Protein AF-A0A5C7XPI2-F1 (afdb_monomer)

Radius of gyration: 24.26 Å; Cα contacts (8 Å, |Δi|>4): 397; chains: 1; bounding box: 40×40×81 Å

Structure (mmCIF, N/CA/C/O backbone):
data_AF-A0A5C7XPI2-F1
#
_entry.id   AF-A0A5C7XPI2-F1
#
loop_
_atom_site.group_PDB
_atom_site.id
_atom_site.type_symbol
_atom_site.label_atom_id
_atom_site.label_alt_id
_atom_site.label_comp_id
_atom_site.label_asym_id
_atom_site.label_entity_id
_atom_site.label_seq_id
_atom_site.pdbx_PDB_ins_code
_atom_site.Cartn_x
_atom_site.Cartn_y
_atom_site.Cartn_z
_atom_site.occupancy
_atom_site.B_iso_or_equiv
_atom_site.auth_seq_id
_atom_site.auth_comp_id
_atom_site.auth_asym_id
_atom_site.auth_atom_id
_atom_site.pdbx_PDB_model_num
ATOM 1 N N . MET A 1 1 ? -12.401 18.380 35.179 1.00 45.22 1 MET A N 1
ATOM 2 C CA . MET A 1 1 ? -11.496 17.221 34.982 1.00 45.22 1 MET A CA 1
ATOM 3 C C . MET A 1 1 ? -10.184 17.276 35.798 1.00 45.22 1 MET A C 1
ATOM 5 O O . MET A 1 1 ? -9.287 16.499 35.516 1.00 45.22 1 MET A O 1
ATOM 9 N N . LYS A 1 2 ? -10.046 18.147 36.821 1.00 45.03 2 LYS A N 1
ATOM 10 C CA . LYS A 1 2 ? -8.833 18.238 37.674 1.00 45.03 2 LYS A CA 1
ATOM 11 C C . LYS A 1 2 ? -8.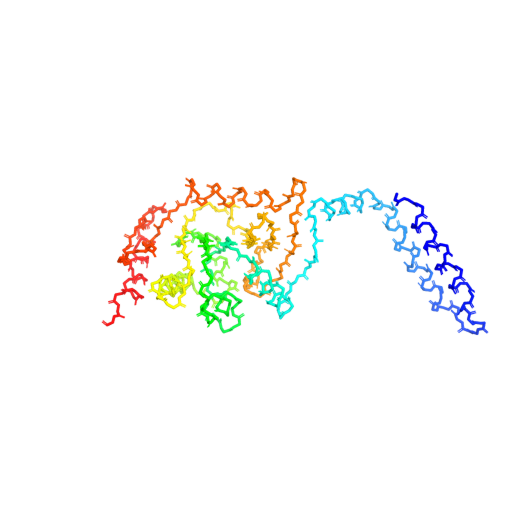986 17.633 39.082 1.00 45.03 2 LYS A C 1
ATOM 13 O O . LYS A 1 2 ? -7.983 17.304 39.690 1.00 45.03 2 LYS A O 1
ATOM 18 N N . ALA A 1 3 ? -10.210 17.443 39.583 1.00 43.22 3 ALA A N 1
ATOM 19 C CA . ALA A 1 3 ? -10.444 16.975 40.957 1.00 43.22 3 ALA A CA 1
ATOM 20 C C . ALA A 1 3 ? -10.227 15.460 41.152 1.00 43.22 3 ALA A C 1
ATOM 22 O O . ALA A 1 3 ? -9.741 15.029 42.191 1.00 43.22 3 ALA A O 1
ATOM 23 N N . TRP A 1 4 ? -10.534 14.651 40.134 1.00 41.31 4 TRP A N 1
ATOM 24 C CA . TRP A 1 4 ? -10.449 13.189 40.226 1.00 41.31 4 TRP A CA 1
ATOM 25 C C . TRP A 1 4 ? -9.009 12.665 40.245 1.00 41.31 4 TRP A C 1
ATOM 27 O O . TRP A 1 4 ? -8.733 11.671 40.905 1.00 41.31 4 TRP A O 1
ATOM 37 N N . LEU A 1 5 ? -8.077 13.360 39.581 1.00 44.53 5 LEU A N 1
ATOM 38 C CA . LEU A 1 5 ? -6.663 12.977 39.559 1.00 44.53 5 LEU A CA 1
ATOM 39 C C . LEU A 1 5 ? -6.008 13.175 40.935 1.00 44.53 5 LEU A C 1
ATOM 41 O O . LEU A 1 5 ? -5.259 12.320 41.393 1.00 44.53 5 LEU A O 1
ATOM 45 N N . SER A 1 6 ? -6.350 14.267 41.624 1.00 54.91 6 SER A N 1
ATOM 46 C CA . SER A 1 6 ? -5.880 14.555 42.982 1.00 54.91 6 SER A CA 1
ATOM 47 C C . SER A 1 6 ? -6.390 13.522 43.990 1.00 54.91 6 SER A C 1
ATOM 49 O O . SER A 1 6 ? -5.637 13.083 44.855 1.00 54.91 6 SER A O 1
ATOM 51 N N . ALA A 1 7 ? -7.650 13.097 43.846 1.00 51.91 7 ALA A N 1
ATOM 52 C CA . ALA A 1 7 ? -8.248 12.065 44.689 1.00 51.91 7 ALA A CA 1
ATOM 53 C C . ALA A 1 7 ? -7.589 10.692 44.470 1.00 51.91 7 ALA A C 1
ATOM 55 O O . ALA A 1 7 ? -7.270 10.006 45.435 1.00 51.91 7 ALA A O 1
ATOM 56 N N . LEU A 1 8 ? -7.307 10.324 43.216 1.00 58.28 8 LEU A N 1
ATOM 57 C CA . LEU A 1 8 ? -6.617 9.075 42.875 1.00 58.28 8 LEU A CA 1
ATOM 58 C C . LEU A 1 8 ? -5.188 9.030 43.432 1.00 58.28 8 LEU A C 1
ATOM 60 O O . LEU A 1 8 ? -4.789 8.015 43.997 1.00 58.28 8 LEU A O 1
ATOM 64 N N . ILE A 1 9 ? -4.445 10.138 43.335 1.00 63.75 9 ILE A N 1
ATOM 65 C CA . ILE A 1 9 ? -3.094 10.263 43.905 1.00 63.75 9 ILE A CA 1
ATOM 66 C C . ILE A 1 9 ? -3.138 10.184 45.439 1.00 63.75 9 ILE A C 1
ATOM 68 O O . ILE A 1 9 ? -2.292 9.524 46.035 1.00 63.75 9 ILE A O 1
ATOM 72 N N . GLY A 1 10 ? -4.141 10.796 46.078 1.00 59.75 10 GLY A N 1
ATOM 73 C CA . GLY A 1 10 ? -4.331 10.718 47.529 1.00 59.75 10 GLY A CA 1
ATOM 74 C C . GLY A 1 10 ? -4.648 9.301 48.021 1.00 59.75 10 GLY A C 1
ATOM 75 O O . GLY A 1 10 ? -4.052 8.841 48.993 1.00 59.75 10 GLY A O 1
ATOM 76 N N . ILE A 1 11 ? -5.528 8.582 47.318 1.00 62.22 11 ILE A N 1
ATOM 77 C CA . ILE A 1 11 ? -5.902 7.197 47.648 1.00 62.22 11 ILE A CA 1
ATOM 78 C C . ILE A 1 11 ? -4.710 6.251 47.448 1.00 62.22 11 ILE A C 1
ATOM 80 O O . ILE A 1 11 ? -4.428 5.434 48.322 1.00 62.22 11 ILE A O 1
ATOM 84 N N . LEU A 1 12 ? -3.965 6.397 46.346 1.00 55.69 12 LEU A N 1
ATOM 85 C CA . LEU A 1 12 ? -2.744 5.622 46.091 1.00 55.69 12 LEU A CA 1
ATOM 86 C C . LEU A 1 12 ? -1.653 5.911 47.127 1.00 55.69 12 LEU A C 1
ATOM 88 O O . LEU A 1 12 ? -1.037 4.977 47.631 1.00 55.69 12 LEU A O 1
ATOM 92 N N . GLY A 1 13 ? -1.444 7.180 47.490 1.00 64.31 13 GLY A N 1
ATOM 93 C CA . GLY A 1 13 ? -0.475 7.564 48.519 1.00 64.31 13 GLY A CA 1
ATOM 94 C C . GLY A 1 13 ? -0.816 6.985 49.893 1.00 64.31 13 GLY A C 1
ATOM 95 O O . GLY A 1 13 ? 0.063 6.475 50.583 1.00 64.31 13 GLY A O 1
ATOM 96 N N . SER A 1 14 ? -2.099 6.993 50.262 1.00 60.00 14 SER A N 1
ATOM 97 C CA . SER A 1 14 ? -2.574 6.419 51.525 1.00 60.00 14 SER A CA 1
ATOM 98 C C . SER A 1 14 ? -2.495 4.888 51.542 1.00 60.00 14 SER A C 1
ATOM 100 O O . SER A 1 14 ? -2.089 4.310 52.550 1.00 60.00 14 SER A O 1
ATOM 102 N N . TRP A 1 15 ? -2.808 4.225 50.425 1.00 61.72 15 TRP A N 1
ATOM 103 C CA . TRP A 1 15 ? -2.695 2.770 50.301 1.00 61.72 15 TRP A CA 1
ATOM 104 C C . TRP A 1 15 ? -1.237 2.299 50.395 1.00 61.72 15 TRP A C 1
ATOM 106 O O . TRP A 1 15 ? -0.940 1.377 51.153 1.00 61.72 15 TRP A O 1
ATOM 116 N N . VAL A 1 16 ? -0.318 2.990 49.708 1.00 57.88 16 VAL A N 1
ATOM 117 C CA . VAL A 1 16 ? 1.128 2.727 49.784 1.00 57.88 16 VAL A CA 1
ATOM 118 C C . VAL A 1 16 ? 1.648 2.949 51.203 1.00 57.88 16 VAL A C 1
ATOM 120 O O . VAL A 1 16 ? 2.367 2.098 51.714 1.00 57.88 16 VAL A O 1
ATOM 123 N N . ALA A 1 17 ? 1.249 4.033 51.876 1.00 64.50 17 ALA A N 1
ATOM 124 C CA . ALA A 1 17 ? 1.679 4.310 53.247 1.00 64.50 17 ALA A CA 1
ATOM 125 C C . ALA A 1 17 ? 1.248 3.219 54.247 1.00 64.50 17 ALA A C 1
ATOM 127 O O . ALA A 1 17 ? 1.996 2.910 55.169 1.00 64.50 17 ALA A O 1
ATOM 128 N N . ASN A 1 18 ? 0.080 2.600 54.037 1.00 58.03 18 ASN A N 1
ATOM 1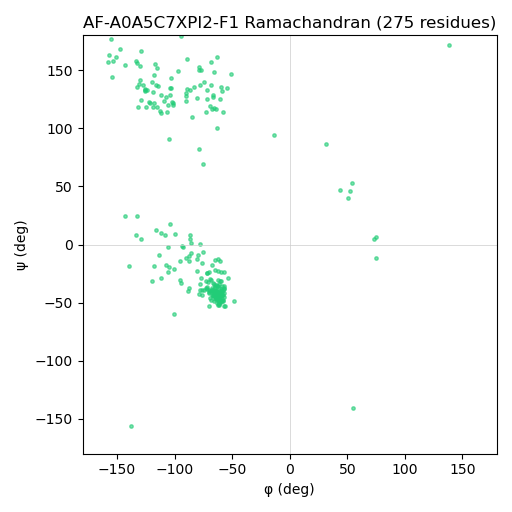29 C CA . ASN A 1 18 ? -0.461 1.560 54.918 1.00 58.03 18 ASN A CA 1
ATOM 130 C C . ASN A 1 18 ? 0.035 0.135 54.617 1.00 58.03 18 ASN A C 1
ATOM 132 O O . ASN A 1 18 ? -0.301 -0.777 55.367 1.00 58.03 18 ASN A O 1
ATOM 136 N N . HIS A 1 19 ? 0.772 -0.090 53.526 1.00 57.06 19 HIS A N 1
ATOM 137 C CA . HIS A 1 19 ? 1.228 -1.428 53.110 1.00 57.06 19 HIS A CA 1
ATOM 138 C C . HIS A 1 19 ? 2.755 -1.588 53.132 1.00 57.06 19 HIS A C 1
ATOM 140 O O . HIS A 1 19 ? 3.264 -2.572 52.603 1.00 57.06 19 HIS A O 1
ATOM 146 N N . ILE A 1 20 ? 3.499 -0.659 53.745 1.00 53.38 20 ILE A N 1
ATOM 147 C CA . ILE A 1 20 ? 4.950 -0.803 53.937 1.00 53.38 20 ILE A CA 1
ATOM 148 C C . ILE A 1 20 ? 5.198 -1.613 55.222 1.00 53.38 20 ILE A C 1
ATOM 150 O O . ILE A 1 20 ? 4.966 -1.090 56.314 1.00 53.38 20 ILE A O 1
ATOM 154 N N . PRO A 1 21 ? 5.679 -2.869 55.139 1.00 45.81 21 PRO A N 1
ATOM 155 C CA . PRO A 1 21 ? 6.069 -3.636 56.313 1.00 45.81 21 PRO A CA 1
ATOM 156 C C . PRO A 1 21 ? 7.399 -3.098 56.845 1.00 45.81 21 PRO A C 1
ATOM 158 O O . PRO A 1 21 ? 8.321 -2.803 56.084 1.00 45.81 21 PRO A O 1
ATOM 161 N N . THR A 1 22 ? 7.527 -3.012 58.163 1.00 60.19 22 THR A N 1
ATOM 162 C CA . THR A 1 22 ? 8.778 -2.669 58.841 1.00 60.19 22 THR A CA 1
ATOM 163 C C . THR A 1 22 ? 9.709 -3.885 58.895 1.00 60.19 22 THR A C 1
ATOM 165 O O . THR A 1 22 ? 9.729 -4.558 59.915 1.00 60.19 22 THR A O 1
ATOM 168 N N . PHE A 1 23 ? 10.463 -4.188 57.830 1.00 41.53 23 PHE A N 1
ATOM 169 C CA . PHE A 1 23 ? 11.672 -5.036 57.885 1.00 41.53 23 PHE A CA 1
ATOM 170 C C . PHE A 1 23 ? 12.650 -4.719 56.731 1.00 41.53 23 PHE A C 1
ATOM 172 O O . PHE A 1 23 ? 12.223 -4.400 55.632 1.00 41.53 23 PHE A O 1
ATOM 179 N N . ASP A 1 24 ? 13.949 -4.799 57.039 1.00 57.53 24 ASP A N 1
ATOM 180 C CA . ASP A 1 24 ? 15.191 -4.455 56.310 1.00 57.53 24 ASP A CA 1
ATOM 181 C C . ASP A 1 24 ? 15.126 -4.172 54.782 1.00 57.53 24 ASP A C 1
ATOM 183 O O . ASP A 1 24 ? 15.208 -5.054 53.926 1.00 57.53 24 ASP A O 1
ATOM 187 N N . THR A 1 25 ? 14.992 -2.887 54.437 1.00 51.44 25 THR A N 1
ATOM 188 C CA . THR A 1 25 ? 14.603 -2.379 53.105 1.00 51.44 25 THR A CA 1
ATOM 189 C C . THR A 1 25 ? 15.476 -1.227 52.576 1.00 51.44 25 THR A C 1
ATOM 191 O O . THR A 1 25 ? 15.137 -0.604 51.565 1.00 51.44 25 THR A O 1
ATOM 194 N N . SER A 1 26 ? 16.582 -0.882 53.245 1.00 61.88 26 SER A N 1
ATOM 195 C CA . SER A 1 26 ? 17.202 0.449 53.104 1.00 61.88 26 SER A CA 1
ATOM 196 C C . SER A 1 26 ? 17.721 0.759 51.692 1.00 61.88 26 SER A C 1
ATOM 198 O O . SER A 1 26 ? 17.381 1.805 51.149 1.00 61.88 26 SER A O 1
ATOM 200 N N . LEU A 1 27 ? 18.459 -0.152 51.045 1.00 63.19 27 LEU A N 1
ATOM 201 C CA . LEU A 1 27 ? 19.107 0.133 49.756 1.00 63.19 27 LEU A CA 1
ATOM 202 C C . LEU A 1 27 ? 18.144 0.068 48.558 1.00 63.19 27 LEU A C 1
ATOM 204 O O . LEU A 1 27 ? 18.180 0.935 47.686 1.00 63.19 27 LEU A O 1
ATOM 208 N N . ARG A 1 28 ? 17.255 -0.939 48.507 1.00 60.66 28 ARG A N 1
ATOM 209 C CA . ARG A 1 28 ? 16.255 -1.068 47.427 1.00 60.66 28 ARG A CA 1
ATOM 210 C C . ARG A 1 28 ? 15.233 0.064 47.467 1.00 60.66 28 ARG A C 1
ATOM 212 O O . ARG A 1 28 ? 14.889 0.585 46.409 1.00 60.66 28 ARG A O 1
ATOM 219 N N . ASN A 1 29 ? 14.803 0.486 48.658 1.00 66.75 29 ASN A N 1
ATOM 220 C CA . ASN A 1 29 ? 13.886 1.615 48.787 1.00 66.75 29 ASN A CA 1
ATOM 221 C C . ASN A 1 29 ? 14.585 2.943 48.489 1.00 66.75 29 ASN A C 1
ATOM 223 O O . ASN A 1 29 ? 13.988 3.773 47.811 1.00 66.75 29 ASN A O 1
ATOM 227 N N . LEU A 1 30 ? 15.851 3.132 48.890 1.00 74.31 30 LEU A N 1
ATOM 228 C CA . LEU A 1 30 ? 16.625 4.308 48.471 1.00 74.31 30 LEU A CA 1
ATOM 229 C C . LEU A 1 30 ? 16.786 4.374 46.949 1.00 74.31 30 LEU A C 1
ATOM 231 O O . LEU A 1 30 ? 16.625 5.445 46.371 1.00 74.31 30 LEU A O 1
ATOM 235 N N . LEU A 1 31 ? 17.062 3.243 46.293 1.00 74.44 31 LEU A N 1
ATOM 236 C CA . LEU A 1 31 ? 17.180 3.172 44.835 1.00 74.44 31 LEU A CA 1
ATOM 237 C C . LEU A 1 31 ? 15.847 3.460 44.141 1.00 74.44 31 LEU A C 1
ATOM 239 O O . LEU A 1 31 ? 15.820 4.238 43.194 1.00 74.44 31 LEU A O 1
ATOM 243 N N . LEU A 1 32 ? 14.737 2.893 44.620 1.00 79.81 32 LEU A N 1
ATOM 244 C CA . LEU A 1 32 ? 13.401 3.184 44.092 1.00 79.81 32 LEU A CA 1
ATOM 245 C C . LEU A 1 32 ? 13.036 4.656 44.276 1.00 79.81 32 LEU A C 1
ATOM 247 O O . LEU A 1 32 ? 12.610 5.295 43.318 1.00 79.81 32 LEU A O 1
ATOM 251 N N . VAL A 1 33 ? 13.255 5.223 45.463 1.00 81.75 33 VAL A N 1
ATOM 252 C CA . VAL A 1 33 ? 13.013 6.647 45.728 1.00 81.75 33 VAL A CA 1
ATOM 253 C C . VAL A 1 33 ? 13.903 7.514 44.839 1.00 81.75 33 VAL A C 1
ATOM 255 O O . VAL A 1 33 ? 13.401 8.459 44.234 1.00 81.75 33 VAL A O 1
ATOM 258 N N . GLY A 1 34 ? 15.183 7.167 44.685 1.00 77.50 34 GLY A N 1
ATOM 259 C CA . GLY A 1 34 ? 16.143 7.860 43.823 1.00 77.50 34 GLY A CA 1
ATOM 260 C C . GLY A 1 34 ? 15.766 7.815 42.341 1.00 77.50 34 GLY A C 1
ATOM 261 O O . GLY A 1 34 ? 15.759 8.843 41.672 1.00 77.50 34 GLY A O 1
ATOM 262 N N . ILE A 1 35 ? 15.370 6.649 41.827 1.00 84.69 35 ILE A N 1
ATOM 263 C CA . ILE A 1 35 ? 14.896 6.490 40.445 1.00 84.69 35 ILE A CA 1
ATOM 264 C C . ILE A 1 35 ? 13.608 7.289 40.239 1.00 84.69 35 ILE A C 1
ATOM 266 O O . ILE A 1 35 ? 13.483 8.022 39.261 1.00 84.69 35 ILE A O 1
ATOM 270 N N . THR A 1 36 ? 12.663 7.198 41.175 1.00 82.38 36 THR A N 1
ATOM 271 C CA . THR A 1 36 ? 11.374 7.892 41.069 1.00 82.38 36 THR A CA 1
ATOM 272 C C . THR A 1 36 ? 11.563 9.409 41.116 1.00 82.38 36 THR A C 1
ATOM 274 O O . THR A 1 36 ? 10.979 10.121 40.303 1.00 82.38 36 THR A O 1
ATOM 277 N N . THR A 1 37 ? 12.427 9.915 42.003 1.00 82.69 37 THR A N 1
ATOM 278 C CA . THR A 1 37 ? 12.772 11.347 42.069 1.00 82.69 37 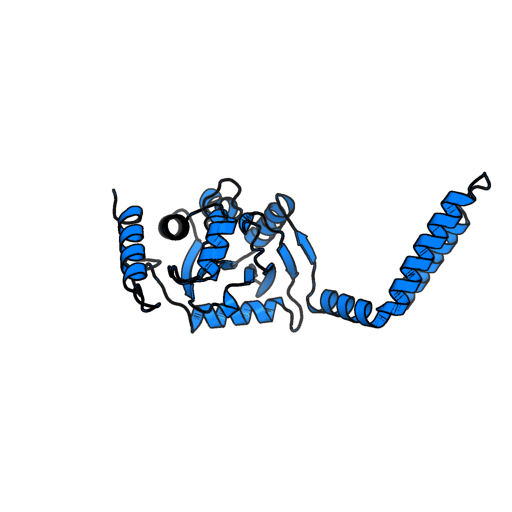THR A CA 1
ATOM 279 C C . THR A 1 37 ? 13.550 11.810 40.844 1.00 82.69 37 THR A C 1
ATOM 281 O O . THR A 1 37 ? 13.248 12.884 40.334 1.00 82.69 37 THR A O 1
ATOM 284 N N . ALA A 1 38 ? 14.474 11.009 40.306 1.00 79.94 38 ALA A N 1
ATOM 285 C CA . ALA A 1 38 ? 15.182 11.329 39.066 1.00 79.94 38 ALA A CA 1
ATOM 286 C C . ALA A 1 38 ? 14.230 11.397 37.861 1.00 79.94 38 ALA A C 1
ATOM 288 O O . ALA A 1 38 ? 14.297 12.346 37.081 1.00 79.94 38 ALA A O 1
ATOM 289 N N . ILE A 1 39 ? 13.299 10.443 37.736 1.00 82.06 39 ILE A N 1
ATOM 290 C CA . ILE A 1 39 ? 12.258 10.447 36.696 1.00 82.06 39 ILE A CA 1
ATOM 291 C C . ILE A 1 39 ? 11.346 11.666 36.859 1.00 82.06 39 ILE A C 1
ATOM 293 O O . ILE A 1 39 ? 11.050 12.343 35.876 1.00 82.06 39 ILE A O 1
ATOM 297 N N . LEU A 1 40 ? 10.928 11.985 38.088 1.00 82.31 40 LEU A N 1
ATOM 298 C CA . LEU A 1 40 ? 10.073 13.137 38.365 1.00 82.31 40 LEU A CA 1
ATOM 299 C C . LEU A 1 40 ? 10.795 14.461 38.068 1.00 82.31 40 LEU A C 1
ATOM 301 O O . LEU A 1 40 ? 10.220 15.342 37.435 1.00 82.31 40 LEU A O 1
ATOM 305 N N . ALA A 1 41 ? 12.066 14.588 38.455 1.00 80.56 41 ALA A N 1
ATOM 306 C CA . ALA A 1 41 ? 12.897 15.749 38.155 1.00 80.56 41 ALA A CA 1
ATOM 307 C C . ALA A 1 41 ? 13.106 15.906 36.643 1.00 80.56 41 ALA A C 1
ATOM 309 O O . ALA A 1 41 ? 12.908 16.995 36.110 1.00 80.56 41 ALA A O 1
ATOM 310 N N . LEU A 1 42 ? 13.408 14.818 35.925 1.00 77.44 42 LEU A N 1
ATOM 311 C CA . LEU A 1 42 ? 13.474 14.802 34.460 1.00 77.44 42 LEU A CA 1
ATOM 312 C C . LEU A 1 42 ? 12.144 15.216 33.826 1.00 77.44 42 LEU A C 1
ATOM 314 O O . LEU A 1 42 ? 12.146 15.980 32.859 1.00 77.44 42 LEU A O 1
ATOM 318 N N . ALA A 1 43 ? 11.017 14.755 34.372 1.00 74.81 43 ALA A N 1
ATOM 319 C CA . ALA A 1 43 ? 9.690 15.113 33.895 1.00 74.81 43 ALA A CA 1
ATOM 320 C C . ALA A 1 43 ? 9.360 16.593 34.140 1.00 74.81 43 ALA A C 1
ATOM 322 O O . ALA A 1 43 ? 8.793 17.239 33.263 1.00 74.81 43 ALA A O 1
ATOM 323 N N . ILE A 1 44 ? 9.761 17.158 35.283 1.00 79.88 44 ILE A N 1
ATOM 324 C CA . ILE A 1 44 ? 9.595 18.584 35.601 1.00 79.88 44 ILE A CA 1
ATOM 325 C C . ILE A 1 44 ? 10.486 19.444 34.694 1.00 79.88 44 ILE A C 1
ATOM 327 O O . ILE A 1 44 ? 9.999 20.385 34.067 1.00 79.88 44 ILE A O 1
ATOM 331 N N . LEU A 1 45 ? 11.766 19.086 34.552 1.00 77.62 45 LEU A N 1
ATOM 332 C CA . LEU A 1 45 ? 12.720 19.783 33.680 1.00 77.62 45 LEU A CA 1
ATOM 333 C C . LEU A 1 45 ? 12.282 19.751 32.209 1.00 77.62 45 LEU A C 1
ATOM 335 O O . LEU A 1 45 ? 12.508 20.705 31.467 1.00 77.62 45 LEU A O 1
ATOM 339 N N . ASN A 1 46 ? 11.598 18.682 31.793 1.00 78.38 46 ASN A N 1
ATOM 340 C CA . ASN A 1 46 ? 11.060 18.526 30.443 1.00 78.38 46 ASN A CA 1
ATOM 341 C C . ASN A 1 46 ? 9.542 18.750 30.360 1.00 78.38 46 ASN A C 1
ATOM 343 O O . ASN A 1 46 ? 8.935 18.376 29.355 1.00 78.38 46 ASN A O 1
ATOM 347 N N . ALA A 1 47 ? 8.913 19.391 31.353 1.00 76.69 47 ALA A N 1
ATOM 348 C CA . ALA A 1 47 ? 7.453 19.475 31.452 1.00 76.69 47 ALA A CA 1
ATOM 349 C C . ALA A 1 47 ? 6.804 20.099 30.209 1.00 76.69 47 ALA A C 1
ATOM 351 O O . ALA A 1 47 ? 5.767 19.629 29.751 1.00 76.69 47 ALA A O 1
ATOM 352 N N . ARG A 1 48 ? 7.445 21.108 29.601 1.00 71.88 48 ARG A N 1
ATOM 353 C CA . ARG A 1 48 ? 6.968 21.723 28.348 1.00 71.88 48 ARG A CA 1
ATOM 354 C C . ARG A 1 48 ? 6.995 20.748 27.169 1.00 71.88 48 ARG A C 1
ATOM 356 O O . ARG A 1 48 ? 6.051 20.718 26.385 1.00 71.88 48 ARG A O 1
ATOM 363 N N . ARG A 1 49 ? 8.046 19.928 27.056 1.00 65.94 49 ARG A N 1
ATOM 364 C CA . ARG A 1 49 ? 8.156 18.890 26.018 1.00 65.94 49 ARG A CA 1
ATOM 365 C C . ARG A 1 49 ? 7.148 17.777 26.264 1.00 65.94 49 ARG A C 1
ATOM 367 O O . ARG A 1 49 ? 6.436 17.408 25.344 1.00 65.94 49 ARG A O 1
ATOM 374 N N . LEU A 1 50 ? 7.026 17.298 27.501 1.00 70.31 50 LEU A N 1
ATOM 375 C CA . LEU A 1 50 ? 6.021 16.303 27.881 1.00 70.31 50 LEU A CA 1
ATOM 376 C C . LEU A 1 50 ? 4.598 16.803 27.638 1.00 70.31 50 LEU A C 1
ATOM 378 O O . LEU A 1 50 ? 3.775 16.054 27.131 1.00 70.31 50 LEU A O 1
ATOM 382 N N . GLN A 1 51 ? 4.313 18.074 27.920 1.00 71.94 51 GLN A N 1
ATOM 383 C CA . GLN A 1 51 ? 3.027 18.687 27.608 1.00 71.94 51 GLN A CA 1
ATOM 384 C C . GLN A 1 51 ? 2.791 18.766 26.097 1.00 71.94 51 GLN A C 1
ATOM 386 O O . GLN A 1 51 ? 1.675 18.511 25.655 1.00 71.94 51 GLN A O 1
ATOM 391 N N . ALA A 1 52 ? 3.812 19.091 25.301 1.00 65.44 52 ALA A N 1
ATOM 392 C CA . ALA A 1 52 ? 3.715 19.070 23.844 1.00 65.44 52 ALA A CA 1
ATOM 393 C C . ALA A 1 52 ? 3.470 17.648 23.314 1.00 65.44 52 ALA A C 1
ATOM 395 O O . ALA A 1 52 ? 2.559 17.460 22.518 1.00 65.44 52 ALA A O 1
ATOM 396 N N . TYR A 1 53 ? 4.192 16.642 23.813 1.00 62.00 53 TYR A N 1
ATOM 397 C CA . TYR A 1 53 ? 3.974 15.235 23.464 1.00 62.00 53 TYR A CA 1
ATOM 398 C C . TYR A 1 53 ? 2.597 14.732 23.899 1.00 62.00 53 TYR A C 1
ATOM 400 O O . TYR A 1 53 ? 1.927 14.060 23.125 1.00 62.00 53 TYR A O 1
ATOM 408 N N . ALA A 1 54 ? 2.137 15.087 25.099 1.00 67.56 54 ALA A N 1
ATOM 409 C CA . ALA A 1 54 ? 0.807 14.737 25.584 1.00 67.56 54 ALA A CA 1
ATOM 410 C C . ALA A 1 54 ? -0.289 15.421 24.758 1.00 67.56 54 ALA A C 1
ATOM 412 O O . ALA A 1 54 ? -1.284 14.785 24.422 1.00 67.56 54 ALA A O 1
ATOM 413 N N . ARG A 1 55 ? -0.088 16.690 24.373 1.00 64.31 55 ARG A N 1
ATOM 414 C CA . ARG A 1 55 ? -0.971 17.393 23.435 1.00 64.31 55 ARG A CA 1
ATOM 415 C C . ARG A 1 55 ? -0.979 16.711 22.080 1.00 64.31 55 ARG A C 1
ATOM 417 O O . ARG A 1 55 ? -2.054 16.489 21.549 1.00 64.31 55 ARG A O 1
ATOM 424 N N . LEU A 1 56 ? 0.181 16.331 21.554 1.00 63.12 56 LEU A N 1
ATOM 425 C CA . LEU A 1 56 ? 0.296 15.623 20.284 1.00 63.12 56 LEU A CA 1
ATOM 426 C C . LEU A 1 56 ? -0.407 14.264 20.359 1.00 63.12 56 LEU A C 1
ATOM 428 O O . LEU A 1 56 ? -1.169 13.930 19.466 1.00 63.12 56 LEU A O 1
ATOM 432 N N . TYR A 1 57 ? -0.268 13.541 21.469 1.00 64.94 57 TYR A N 1
ATOM 433 C CA . TYR A 1 57 ? -0.980 12.291 21.727 1.00 64.94 57 TYR A CA 1
ATOM 434 C C . TYR A 1 57 ? -2.501 12.480 21.806 1.00 64.94 57 TYR A C 1
ATOM 436 O O . TYR A 1 57 ? -3.247 11.687 21.233 1.00 64.94 57 TYR A O 1
ATOM 444 N N . SER A 1 58 ? -2.970 13.547 22.465 1.00 64.69 58 SER A N 1
ATOM 445 C CA . SER A 1 58 ? -4.401 13.852 22.577 1.00 64.69 58 SER A CA 1
ATOM 446 C C . SER A 1 58 ? -5.011 14.402 21.284 1.00 64.69 58 SER A C 1
ATOM 448 O O . SER A 1 58 ? -6.127 14.032 20.943 1.00 64.69 58 SER A O 1
ATOM 450 N N . VAL A 1 59 ? -4.284 15.255 20.554 1.00 64.31 59 VAL A N 1
ATOM 451 C 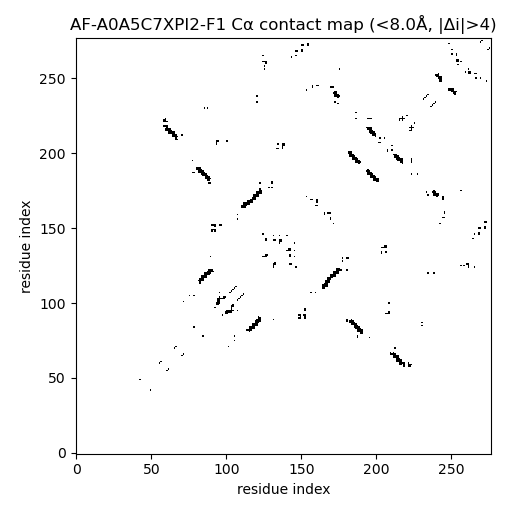CA . VAL A 1 59 ? -4.732 15.899 19.306 1.00 64.31 59 VAL A CA 1
ATOM 452 C C . VAL A 1 59 ? -4.676 14.906 18.152 1.00 64.31 59 VAL A C 1
ATOM 454 O O . VAL A 1 59 ? -5.631 14.782 17.395 1.00 64.31 59 VAL A O 1
ATOM 457 N N . ALA A 1 60 ? -3.597 14.127 18.057 1.00 60.84 60 ALA A N 1
ATOM 458 C CA . ALA A 1 60 ? -3.492 13.050 17.083 1.00 60.84 60 ALA A CA 1
ATOM 459 C C . ALA A 1 60 ? -4.277 11.797 17.500 1.00 60.84 60 ALA A C 1
ATOM 461 O O . ALA A 1 60 ? -4.230 10.822 16.766 1.00 60.84 60 ALA A O 1
ATOM 462 N N . ASN A 1 61 ? -4.970 11.793 18.651 1.00 70.81 61 ASN A N 1
ATOM 463 C CA . ASN A 1 61 ? -5.809 10.689 19.142 1.00 70.81 61 ASN A CA 1
ATOM 464 C C . ASN A 1 61 ? -5.141 9.308 18.968 1.00 70.81 61 ASN A C 1
ATOM 466 O O . ASN A 1 61 ? -5.741 8.361 18.445 1.00 70.81 61 ASN A O 1
ATOM 470 N N . LEU A 1 62 ? -3.866 9.218 19.369 1.00 75.19 62 LEU A N 1
ATOM 471 C CA . LEU A 1 62 ? -3.058 8.008 19.234 1.00 75.19 62 LEU A CA 1
ATOM 472 C C . LEU A 1 62 ? -3.621 6.915 20.150 1.00 75.19 62 LEU A C 1
ATOM 474 O O . LEU A 1 62 ? -3.793 7.111 21.349 1.00 75.19 62 LEU A O 1
ATOM 478 N N . ARG A 1 63 ? -3.901 5.741 19.584 1.00 75.31 63 ARG A N 1
ATOM 479 C CA . ARG A 1 63 ? -4.479 4.577 20.279 1.00 75.31 63 ARG A CA 1
ATOM 480 C C . ARG A 1 63 ? -3.478 3.460 20.542 1.00 75.31 63 ARG A C 1
ATOM 482 O O . ARG A 1 63 ? -3.833 2.463 21.158 1.00 75.31 63 ARG A O 1
ATOM 489 N N . GLY A 1 64 ? -2.239 3.618 20.089 1.00 79.00 64 GLY A N 1
ATOM 490 C CA . GLY A 1 64 ? -1.145 2.697 20.383 1.00 79.00 64 GLY A CA 1
ATOM 491 C C . GLY A 1 64 ? -0.258 2.410 19.180 1.00 79.00 64 GLY A C 1
ATOM 492 O O . GLY A 1 64 ? -0.559 2.801 18.050 1.00 79.00 64 GLY A O 1
ATOM 493 N N . LEU A 1 65 ? 0.842 1.714 19.455 1.00 84.19 65 LEU A N 1
ATOM 494 C CA . LEU A 1 65 ? 1.781 1.198 18.468 1.00 84.19 65 LEU A CA 1
ATOM 495 C C . LEU A 1 65 ? 1.577 -0.315 18.353 1.00 84.19 65 LEU A C 1
ATOM 497 O O . LEU A 1 65 ? 1.752 -1.034 19.334 1.00 84.19 65 LEU A O 1
ATOM 501 N N . TRP A 1 66 ? 1.226 -0.785 17.163 1.00 85.00 66 TRP A N 1
ATOM 502 C CA . TRP A 1 66 ? 0.795 -2.160 16.916 1.00 85.00 66 TRP A CA 1
ATOM 503 C C . TRP A 1 66 ? 1.749 -2.869 15.953 1.00 85.00 66 TRP A C 1
ATOM 505 O O . TRP A 1 66 ? 2.313 -2.240 15.055 1.00 85.00 66 TRP A O 1
ATOM 515 N N . ALA A 1 67 ? 1.954 -4.173 16.140 1.00 83.00 67 ALA A N 1
ATOM 516 C CA . ALA A 1 67 ? 2.819 -4.998 15.296 1.00 83.00 67 ALA A CA 1
ATOM 517 C C . ALA A 1 67 ? 2.384 -6.470 15.311 1.00 83.00 67 ALA A C 1
ATOM 519 O O . ALA A 1 67 ? 1.764 -6.915 16.278 1.00 83.00 67 ALA A O 1
ATOM 520 N N . GLY A 1 68 ? 2.762 -7.225 14.274 1.00 85.25 68 GLY A N 1
ATOM 521 C CA . GLY A 1 68 ? 2.522 -8.670 14.189 1.00 85.25 68 GLY A CA 1
ATOM 522 C C . GLY A 1 68 ? 1.047 -9.042 14.360 1.00 85.25 68 GLY A C 1
ATOM 523 O O . GLY A 1 68 ? 0.169 -8.315 13.904 1.00 85.25 68 GLY A O 1
ATOM 524 N N . MET A 1 69 ? 0.777 -10.136 15.077 1.00 87.19 69 MET A N 1
ATOM 525 C CA . MET A 1 69 ? -0.587 -10.658 15.268 1.00 87.19 69 MET A CA 1
ATOM 526 C C . MET A 1 69 ? -1.550 -9.634 15.883 1.00 87.19 69 MET A C 1
ATOM 528 O O . MET A 1 69 ? -2.689 -9.534 15.448 1.00 87.19 69 MET A O 1
ATOM 532 N N . ALA A 1 70 ? -1.087 -8.810 16.828 1.00 87.31 70 ALA A N 1
ATOM 533 C CA . ALA A 1 70 ? -1.933 -7.788 17.443 1.00 87.31 70 ALA A CA 1
ATOM 534 C C . ALA A 1 70 ? -2.366 -6.705 16.436 1.00 87.31 70 ALA A C 1
ATOM 536 O O . ALA A 1 70 ? -3.473 -6.176 16.526 1.00 87.31 70 ALA A O 1
ATOM 537 N N . LEU A 1 71 ? -1.499 -6.367 15.470 1.00 89.31 71 LEU A N 1
ATOM 538 C CA . LEU A 1 71 ? -1.859 -5.474 14.367 1.00 89.31 71 LEU A CA 1
ATOM 539 C C . LEU A 1 71 ? -2.848 -6.151 13.406 1.00 89.31 71 LEU A C 1
ATOM 541 O O . LEU A 1 71 ? -3.806 -5.508 12.982 1.00 89.31 71 LEU A O 1
ATOM 545 N N . ASP A 1 72 ? -2.637 -7.428 13.088 1.00 91.06 72 ASP A N 1
ATOM 546 C CA . ASP A 1 72 ? -3.525 -8.196 12.208 1.00 91.06 72 ASP A CA 1
ATOM 547 C C . ASP A 1 72 ? -4.942 -8.302 12.792 1.00 91.06 72 ASP A C 1
ATOM 549 O O . ASP A 1 72 ? -5.924 -8.066 12.087 1.00 91.06 72 ASP A O 1
ATOM 553 N N . GLU A 1 73 ? -5.063 -8.598 14.088 1.00 91.69 73 GLU A N 1
ATOM 554 C CA . GLU A 1 73 ? -6.345 -8.698 14.795 1.00 91.69 73 GLU A CA 1
ATOM 555 C C . GLU A 1 73 ? -7.107 -7.370 14.784 1.00 91.69 73 GLU A C 1
ATOM 557 O O . GLU A 1 73 ? -8.292 -7.324 14.436 1.00 91.69 73 GLU A O 1
ATOM 562 N N . ILE A 1 74 ? -6.428 -6.271 15.126 1.00 92.50 74 ILE A N 1
ATOM 563 C CA . ILE A 1 74 ? -7.084 -4.967 15.216 1.00 92.50 74 ILE A CA 1
ATOM 564 C C . ILE A 1 74 ? -7.445 -4.406 13.833 1.00 92.50 74 ILE A C 1
ATOM 566 O O . ILE A 1 74 ? -8.530 -3.842 13.676 1.00 92.50 74 ILE A O 1
ATOM 570 N N . LEU A 1 75 ? -6.599 -4.621 12.815 1.00 93.88 75 LEU A N 1
ATOM 571 C CA . LEU A 1 75 ? -6.924 -4.294 11.424 1.00 93.88 75 LEU A CA 1
ATOM 572 C C . LEU A 1 75 ? -8.087 -5.143 10.912 1.00 93.88 75 LEU A C 1
ATOM 574 O O . LEU A 1 75 ? -8.966 -4.606 10.248 1.00 93.88 75 LEU A O 1
ATOM 578 N N . SER A 1 76 ? -8.129 -6.439 11.238 1.00 94.50 76 SER A N 1
ATOM 579 C CA . SER A 1 76 ? -9.233 -7.329 10.861 1.00 94.50 76 SER A CA 1
ATOM 580 C C . SER A 1 76 ? -10.565 -6.862 11.436 1.00 94.50 76 SER A C 1
ATOM 582 O O . SER A 1 76 ? -11.569 -6.827 10.721 1.00 94.50 76 SER A O 1
ATOM 584 N N . SER A 1 77 ? -10.571 -6.459 12.708 1.00 93.81 77 SER A N 1
ATOM 585 C CA . SER A 1 77 ? -11.758 -5.908 13.361 1.00 93.81 77 SER A CA 1
ATOM 586 C C . SER A 1 77 ? -12.231 -4.624 12.677 1.00 93.81 77 SER A C 1
ATOM 588 O O . SER A 1 77 ? -13.388 -4.534 12.262 1.00 93.81 77 SER A O 1
ATOM 590 N N . ASP A 1 78 ? -11.338 -3.653 12.468 1.00 94.62 78 ASP A N 1
ATOM 591 C CA . ASP A 1 78 ? -11.708 -2.391 11.817 1.00 94.62 78 ASP A CA 1
ATOM 592 C C . ASP A 1 78 ? -12.143 -2.608 10.352 1.00 94.62 78 ASP A C 1
ATOM 594 O O . ASP A 1 78 ? -13.085 -1.970 9.879 1.00 94.62 78 ASP A O 1
ATOM 598 N N . TYR A 1 79 ? -11.514 -3.551 9.644 1.00 95.12 79 TYR A N 1
ATOM 599 C CA . TYR A 1 79 ? -11.831 -3.903 8.257 1.00 95.12 79 TYR A CA 1
ATOM 600 C C . TYR A 1 79 ? -13.242 -4.468 8.096 1.00 95.12 79 TYR A C 1
ATOM 602 O O . TYR A 1 79 ? -13.965 -4.094 7.174 1.00 95.12 79 TYR A O 1
ATOM 610 N N . GLN A 1 80 ? -13.683 -5.338 9.006 1.00 93.25 80 GLN A N 1
ATOM 611 C CA . GLN A 1 80 ? -15.038 -5.904 8.959 1.00 93.25 80 GLN A CA 1
ATOM 612 C C . GLN A 1 80 ? -16.120 -4.815 9.010 1.00 93.25 80 GLN A C 1
ATOM 614 O O . GLN A 1 80 ? -17.129 -4.896 8.303 1.00 93.25 80 GLN A O 1
ATOM 619 N N . HIS A 1 81 ? -15.867 -3.753 9.773 1.00 93.44 81 HIS A N 1
ATOM 620 C CA . HIS A 1 81 ? -16.786 -2.631 9.936 1.00 93.44 81 HIS A CA 1
ATOM 621 C C . HIS A 1 81 ? -16.621 -1.546 8.863 1.00 93.44 81 HIS A C 1
ATOM 623 O O . HIS A 1 81 ? -17.512 -0.714 8.712 1.00 93.44 81 HIS A O 1
ATOM 629 N N . SER A 1 82 ? -15.536 -1.556 8.085 1.00 94.81 82 SER A N 1
ATOM 630 C CA . SER A 1 82 ? -15.296 -0.543 7.056 1.00 94.81 82 SER A CA 1
ATOM 631 C C . SER A 1 82 ? -16.109 -0.780 5.780 1.00 94.81 82 SER A C 1
ATOM 633 O O . SER A 1 82 ? -16.440 -1.923 5.438 1.00 94.81 82 SER A O 1
ATOM 635 N N . THR A 1 83 ? -16.405 0.299 5.062 1.00 96.06 83 THR A N 1
ATOM 636 C CA . THR A 1 83 ? -16.905 0.305 3.675 1.00 96.06 83 THR A CA 1
ATOM 637 C C . THR A 1 83 ? -15.970 0.995 2.704 1.00 96.06 83 THR A C 1
ATOM 639 O O . THR A 1 83 ? -16.030 0.705 1.507 1.00 96.06 83 THR A O 1
ATOM 642 N N . CYS A 1 84 ? -15.053 1.823 3.200 1.00 97.19 84 CYS A N 1
ATOM 643 C CA . CYS A 1 84 ? -13.927 2.313 2.421 1.00 97.19 84 CYS A CA 1
ATOM 644 C C . CYS A 1 84 ? -12.607 1.893 3.071 1.00 97.19 84 CYS A C 1
ATOM 646 O O . CYS A 1 84 ? -12.458 1.910 4.298 1.00 97.19 84 CYS A O 1
ATOM 648 N N . LEU A 1 85 ? -11.651 1.509 2.233 1.00 97.75 85 LEU A N 1
ATOM 649 C CA . LEU A 1 85 ? -10.277 1.236 2.618 1.00 97.75 85 LEU A CA 1
ATOM 650 C C . LEU A 1 85 ? -9.339 1.955 1.652 1.00 97.75 85 LEU A C 1
ATOM 652 O O . LEU A 1 85 ? -9.304 1.643 0.465 1.00 97.75 85 LEU A O 1
ATOM 656 N N . ASP A 1 86 ? -8.540 2.866 2.183 1.00 98.31 86 ASP A N 1
ATOM 657 C CA . ASP A 1 86 ? -7.484 3.544 1.444 1.00 98.31 86 ASP A CA 1
ATOM 658 C C . ASP A 1 86 ? -6.129 3.010 1.897 1.00 98.31 86 ASP A C 1
ATOM 660 O O . ASP A 1 86 ? -5.831 2.993 3.090 1.00 98.31 86 ASP A O 1
ATOM 664 N N . ILE A 1 87 ? -5.295 2.570 0.959 1.00 97.88 87 ILE A N 1
ATOM 665 C CA . ILE A 1 87 ? -3.969 2.007 1.232 1.00 97.88 87 ILE A CA 1
ATOM 666 C C . ILE A 1 87 ? -2.942 2.794 0.434 1.00 97.88 87 ILE A C 1
ATOM 668 O O . ILE A 1 87 ? -2.956 2.758 -0.792 1.00 97.88 87 ILE A O 1
ATOM 672 N N . LYS A 1 88 ? -1.999 3.453 1.108 1.00 96.69 88 LYS A N 1
ATOM 673 C CA . LYS A 1 88 ? -0.833 4.067 0.465 1.00 96.69 88 LYS A CA 1
ATOM 674 C C . LYS A 1 88 ? 0.440 3.348 0.877 1.00 96.69 88 LYS A C 1
ATOM 676 O O . LYS A 1 88 ? 0.828 3.366 2.047 1.00 96.69 88 LYS A O 1
ATOM 681 N N . VAL A 1 89 ? 1.094 2.714 -0.094 1.00 95.31 89 VAL A N 1
ATOM 682 C CA . VAL A 1 89 ? 2.327 1.938 0.094 1.00 95.31 89 VAL A CA 1
ATOM 683 C C . VAL A 1 89 ? 3.218 2.022 -1.144 1.00 95.31 89 VAL A C 1
ATOM 685 O O . VAL A 1 89 ? 2.780 2.451 -2.194 1.00 95.31 89 VAL A O 1
ATOM 688 N N . THR A 1 90 ? 4.473 1.579 -1.063 1.00 92.12 90 THR A N 1
ATOM 689 C CA . THR A 1 90 ? 5.384 1.640 -2.216 1.00 92.12 90 THR A CA 1
ATOM 690 C C . THR A 1 90 ? 4.986 0.642 -3.308 1.00 92.12 90 THR A C 1
ATOM 692 O O . THR A 1 90 ? 4.818 1.026 -4.456 1.00 92.12 90 THR A O 1
ATOM 695 N N . ARG A 1 91 ? 4.818 -0.644 -2.952 1.00 88.50 91 ARG A N 1
ATOM 696 C CA . ARG A 1 91 ? 4.469 -1.727 -3.904 1.00 88.50 91 ARG A CA 1
ATOM 697 C C . ARG A 1 91 ? 3.456 -2.760 -3.402 1.00 88.50 91 ARG A C 1
ATOM 699 O O . ARG A 1 91 ? 2.941 -3.545 -4.180 1.00 88.50 91 ARG A O 1
ATOM 706 N N . GLY A 1 92 ? 3.255 -2.858 -2.087 1.00 88.25 92 GLY A N 1
ATOM 707 C CA . GLY A 1 92 ? 2.285 -3.780 -1.486 1.00 88.25 92 GLY A CA 1
ATOM 708 C C . GLY A 1 92 ? 2.631 -5.282 -1.429 1.00 88.25 92 GLY A C 1
ATOM 709 O O . GLY A 1 92 ? 1.961 -5.981 -0.683 1.00 88.25 92 GLY A O 1
ATOM 710 N N . PHE A 1 93 ? 3.669 -5.807 -2.098 1.00 93.12 93 PHE A N 1
ATOM 711 C CA . PHE A 1 93 ? 3.937 -7.269 -2.159 1.00 93.12 93 PHE A CA 1
ATOM 712 C C . PHE A 1 93 ? 3.891 -8.004 -0.811 1.00 93.12 93 PHE A C 1
ATOM 714 O O . PHE A 1 93 ? 3.226 -9.025 -0.677 1.00 93.12 93 PHE A O 1
ATOM 721 N N . GLY A 1 94 ? 4.576 -7.480 0.211 1.00 90.31 94 GLY A N 1
ATOM 722 C CA . GLY A 1 94 ? 4.587 -8.107 1.536 1.00 90.31 94 GLY A CA 1
ATOM 723 C C . GLY A 1 94 ? 3.236 -8.077 2.256 1.00 90.31 94 GLY A C 1
ATOM 724 O O . GLY A 1 94 ? 3.053 -8.826 3.199 1.00 90.31 94 GLY A O 1
ATOM 725 N N . LEU A 1 95 ? 2.310 -7.219 1.828 1.00 92.06 95 LEU A N 1
ATOM 726 C CA . LEU A 1 95 ? 0.978 -7.087 2.413 1.00 92.06 95 LEU A CA 1
ATOM 727 C C . LEU A 1 95 ? -0.066 -7.925 1.669 1.00 92.06 95 LEU A C 1
ATOM 729 O O . LEU A 1 95 ? -0.999 -8.400 2.308 1.00 92.06 95 LEU A O 1
ATOM 733 N N . PHE A 1 96 ? 0.087 -8.091 0.350 1.00 94.62 96 PHE A N 1
ATOM 734 C CA . PHE A 1 96 ? -0.905 -8.745 -0.511 1.00 94.62 96 PHE A CA 1
ATOM 735 C C . PHE A 1 96 ? -0.522 -10.158 -0.970 1.00 94.62 96 PHE A C 1
ATOM 737 O O . PHE A 1 96 ? -1.418 -10.915 -1.304 1.00 94.62 96 PHE A O 1
ATOM 744 N N . LEU A 1 97 ? 0.763 -10.539 -1.010 1.00 93.19 97 LEU A N 1
ATOM 745 C CA . LEU A 1 97 ? 1.177 -11.826 -1.603 1.00 93.19 97 LEU A CA 1
ATOM 746 C C . LEU A 1 97 ? 1.881 -12.784 -0.646 1.00 93.19 97 LEU A C 1
ATOM 748 O O . LEU A 1 97 ? 1.740 -14.000 -0.793 1.00 93.19 97 LEU A O 1
ATOM 752 N N . LYS A 1 98 ? 2.619 -12.270 0.342 1.00 91.12 98 LYS A N 1
ATOM 753 C CA . LYS A 1 98 ? 3.211 -13.131 1.374 1.00 91.12 98 LYS A CA 1
ATOM 754 C C . LYS A 1 98 ? 2.129 -13.776 2.234 1.00 91.12 98 LYS A C 1
ATOM 756 O O . LYS A 1 98 ? 1.096 -13.163 2.471 1.00 91.12 98 LYS A O 1
ATOM 761 N N . ASP A 1 99 ? 2.392 -14.981 2.727 1.00 87.50 99 ASP A N 1
ATOM 762 C CA . ASP A 1 99 ? 1.439 -15.757 3.537 1.00 87.50 99 ASP A CA 1
ATOM 763 C C . ASP A 1 99 ? 1.069 -15.067 4.855 1.00 87.50 99 ASP A C 1
ATOM 765 O O . ASP A 1 99 ? -0.055 -15.170 5.337 1.00 87.50 99 ASP A O 1
ATOM 769 N N . ASP A 1 100 ? 1.992 -14.290 5.418 1.00 86.44 100 ASP A N 1
ATOM 770 C CA . ASP A 1 100 ? 1.751 -13.439 6.581 1.00 86.44 100 ASP A CA 1
ATOM 771 C C . ASP A 1 100 ? 1.194 -12.049 6.219 1.00 86.44 100 ASP A C 1
ATOM 773 O O . ASP A 1 100 ? 0.996 -11.217 7.100 1.00 86.44 100 ASP A O 1
ATOM 777 N N . GLY A 1 101 ? 0.907 -11.787 4.943 1.00 90.94 101 GLY A N 1
ATOM 778 C CA . GLY A 1 101 ? 0.407 -10.508 4.460 1.00 90.94 101 GLY A CA 1
ATOM 779 C C . GLY A 1 101 ? -1.000 -10.204 4.969 1.00 90.94 101 GLY A C 1
ATOM 780 O O . GLY A 1 101 ? -1.963 -10.885 4.621 1.00 90.94 101 GLY A O 1
ATOM 781 N N . VAL A 1 102 ? -1.142 -9.135 5.757 1.00 92.00 102 VAL A N 1
ATOM 782 C CA . VAL A 1 102 ? -2.431 -8.765 6.366 1.00 92.00 102 VAL A CA 1
ATOM 783 C C . VAL A 1 102 ? -3.542 -8.565 5.330 1.00 92.00 102 VAL A C 1
ATOM 785 O O . VAL A 1 102 ? -4.652 -9.053 5.510 1.00 92.00 102 VAL A O 1
ATOM 788 N N . PHE A 1 103 ? -3.255 -7.916 4.200 1.00 94.25 103 PHE A N 1
ATOM 789 C CA . PHE A 1 103 ? -4.263 -7.675 3.169 1.00 94.25 103 PHE A CA 1
ATOM 790 C C . PHE A 1 103 ? -4.509 -8.889 2.273 1.00 94.25 103 PHE A C 1
ATOM 792 O O . PHE A 1 103 ? -5.612 -9.015 1.751 1.00 94.25 103 PHE A O 1
ATOM 799 N N . LYS A 1 104 ? -3.553 -9.822 2.158 1.00 94.69 104 LYS A N 1
ATOM 800 C CA . LYS A 1 104 ? -3.807 -11.142 1.562 1.00 94.69 104 LYS A CA 1
ATOM 801 C C . LYS A 1 104 ? -4.942 -11.841 2.309 1.00 94.69 104 LYS A C 1
ATOM 803 O O . LYS A 1 104 ? -5.955 -12.185 1.710 1.00 94.69 104 LYS A O 1
ATOM 808 N N . LYS A 1 105 ? -4.813 -11.934 3.633 1.00 92.50 105 LYS A N 1
ATOM 809 C CA . LYS A 1 105 ? -5.805 -12.577 4.505 1.00 92.50 105 LYS A CA 1
ATOM 810 C C . LYS A 1 105 ? -7.151 -11.847 4.490 1.00 92.50 105 LYS A C 1
ATOM 812 O O . LYS A 1 105 ? -8.202 -12.474 4.399 1.00 92.50 105 LYS A O 1
ATOM 817 N N . LEU A 1 106 ? -7.130 -10.515 4.596 1.00 92.25 106 LEU A N 1
ATOM 818 C CA . LEU A 1 106 ? -8.351 -9.713 4.741 1.00 92.25 106 LEU A CA 1
ATOM 819 C C . LEU A 1 106 ? -9.147 -9.544 3.446 1.00 92.25 106 LEU A C 1
ATOM 821 O O . LEU A 1 106 ? -10.375 -9.555 3.506 1.00 92.25 106 LEU A O 1
ATOM 825 N N . ILE A 1 107 ? -8.460 -9.359 2.319 1.00 93.19 107 ILE A N 1
ATOM 826 C CA . ILE A 1 107 ? -9.080 -9.043 1.027 1.00 93.19 107 ILE A CA 1
ATOM 827 C C . ILE A 1 107 ? -9.157 -10.319 0.187 1.00 93.19 107 ILE A C 1
ATOM 829 O O . ILE A 1 107 ? -10.245 -10.779 -0.139 1.00 93.19 107 ILE A O 1
ATOM 833 N N . LEU A 1 108 ? -8.008 -10.936 -0.103 1.00 92.00 108 LEU A N 1
ATOM 834 C CA . LEU A 1 108 ? -7.904 -11.979 -1.130 1.00 92.00 108 LEU A CA 1
ATOM 835 C C . LEU A 1 108 ? -8.429 -13.349 -0.674 1.00 92.00 108 LEU A C 1
ATOM 837 O O . LEU A 1 108 ? -9.071 -14.054 -1.448 1.00 92.00 108 LEU A O 1
ATOM 841 N N . GLU A 1 109 ? -8.170 -13.739 0.577 1.00 91.38 109 GLU A N 1
ATOM 842 C CA . GLU A 1 109 ? -8.542 -15.066 1.096 1.00 91.38 109 GLU A CA 1
ATOM 843 C C . GLU A 1 109 ? -9.956 -15.100 1.687 1.00 91.38 109 GLU A C 1
ATOM 845 O O . GLU A 1 109 ? -10.693 -16.061 1.477 1.00 91.38 109 GLU A O 1
ATOM 850 N N . LYS A 1 110 ? -10.362 -14.050 2.416 1.00 85.69 110 LYS A N 1
ATOM 851 C CA . LYS A 1 110 ? -11.654 -14.019 3.121 1.00 85.69 110 LYS A CA 1
ATOM 852 C C . LYS A 1 110 ? -12.860 -13.769 2.202 1.00 85.69 110 LYS A C 1
ATOM 854 O O . LYS A 1 110 ? -13.975 -14.000 2.658 1.00 85.69 110 LYS A O 1
ATOM 859 N N . LYS A 1 111 ? -12.639 -13.296 0.964 1.00 82.25 111 LYS A N 1
ATOM 860 C CA . LYS A 1 111 ? -13.639 -13.001 -0.089 1.00 82.25 111 LYS A CA 1
ATOM 861 C C . LYS A 1 111 ? -15.000 -12.550 0.458 1.00 82.25 111 LYS A C 1
ATOM 863 O O . LYS A 1 111 ? -15.909 -13.347 0.689 1.00 82.25 111 LYS A O 1
ATOM 868 N N . SER A 1 112 ? -15.143 -11.248 0.703 1.00 86.56 112 SER A N 1
ATOM 869 C CA . SER A 1 112 ? -16.368 -10.691 1.280 1.00 86.56 112 SER A CA 1
ATOM 870 C C . SER A 1 112 ? -17.380 -10.298 0.207 1.00 86.56 112 SER A C 1
ATOM 872 O O . SER A 1 112 ? -17.057 -9.569 -0.718 1.00 86.56 112 SER A O 1
ATOM 874 N N . GLN A 1 113 ? -18.646 -10.665 0.398 1.00 88.12 113 GLN A N 1
ATOM 875 C CA . GLN A 1 113 ? -19.768 -10.156 -0.408 1.00 88.12 113 GLN A CA 1
ATOM 876 C C . GLN A 1 113 ? -20.171 -8.713 -0.048 1.00 88.12 113 GLN A C 1
ATOM 878 O O . GLN A 1 113 ? -21.020 -8.114 -0.704 1.00 88.12 113 GLN A O 1
ATOM 883 N N . LYS A 1 114 ? -19.585 -8.129 1.007 1.00 90.00 114 LYS A N 1
ATOM 884 C CA . LYS A 1 114 ? -19.871 -6.746 1.397 1.00 90.00 114 LYS A CA 1
ATOM 885 C C . LYS A 1 114 ? -19.345 -5.796 0.322 1.00 90.00 114 LYS A C 1
ATOM 887 O O . LYS A 1 114 ? -18.165 -5.840 -0.016 1.00 90.00 114 LYS A O 1
ATOM 892 N N . ALA A 1 115 ? -20.205 -4.891 -0.145 1.00 92.19 115 ALA A N 1
ATOM 893 C CA . ALA A 1 115 ? -19.812 -3.826 -1.057 1.00 92.19 115 ALA A CA 1
ATOM 894 C C . ALA A 1 115 ? -18.803 -2.887 -0.374 1.00 92.19 115 ALA A C 1
ATOM 896 O O . ALA A 1 115 ? -19.182 -2.040 0.436 1.00 92.19 115 ALA A O 1
ATOM 897 N N . ARG A 1 116 ? -17.512 -3.055 -0.677 1.00 94.50 116 ARG A N 1
ATOM 898 C CA . ARG A 1 116 ? -16.422 -2.241 -0.119 1.00 94.50 116 ARG A CA 1
ATOM 899 C C . ARG A 1 116 ? -15.616 -1.607 -1.240 1.00 94.50 116 ARG A C 1
ATOM 901 O O . ARG A 1 116 ? -15.208 -2.279 -2.184 1.00 94.50 116 ARG A O 1
ATOM 908 N N . LYS A 1 117 ? -15.353 -0.309 -1.117 1.00 96.06 117 LYS A N 1
ATOM 909 C CA . LYS A 1 117 ? -14.460 0.419 -2.018 1.00 96.06 117 LYS A CA 1
ATOM 910 C C . LYS A 1 117 ? -13.042 0.369 -1.462 1.00 96.06 117 LYS A C 1
ATOM 912 O O . LYS A 1 117 ? -12.809 0.793 -0.334 1.00 96.06 117 LYS A O 1
ATOM 917 N N . ILE A 1 118 ? -12.099 -0.121 -2.254 1.00 97.44 118 ILE A N 1
ATOM 918 C CA . ILE A 1 118 ? -10.692 -0.210 -1.875 1.00 97.44 118 ILE A CA 1
ATOM 919 C C . ILE A 1 118 ? -9.884 0.636 -2.858 1.00 97.44 118 ILE A C 1
ATOM 921 O O . ILE A 1 118 ? -9.886 0.377 -4.058 1.00 97.44 118 ILE A O 1
ATOM 925 N N . ARG A 1 119 ? -9.198 1.669 -2.372 1.00 98.19 119 ARG A N 1
ATOM 926 C CA . ARG A 1 119 ? -8.321 2.518 -3.186 1.00 98.19 119 ARG A CA 1
ATOM 927 C C . ARG A 1 119 ? -6.881 2.296 -2.772 1.00 98.19 119 ARG A C 1
ATOM 929 O O . ARG A 1 119 ? -6.548 2.388 -1.594 1.00 98.19 119 ARG A O 1
ATOM 936 N N . ILE A 1 120 ? -6.016 2.027 -3.739 1.00 98.31 120 ILE A N 1
ATOM 937 C CA . ILE A 1 120 ? -4.613 1.719 -3.480 1.00 98.31 120 ILE A CA 1
ATOM 938 C C . ILE A 1 120 ? -3.739 2.715 -4.239 1.00 98.31 120 ILE A C 1
ATOM 940 O O . ILE A 1 120 ? -3.831 2.825 -5.460 1.00 98.31 120 ILE A O 1
ATOM 944 N N . LEU A 1 121 ? -2.884 3.426 -3.507 1.00 97.88 121 LEU A N 1
ATOM 945 C CA . LEU A 1 121 ? -1.813 4.257 -4.047 1.00 97.88 121 LEU A CA 1
ATOM 946 C C . LEU A 1 121 ? -0.483 3.526 -3.940 1.00 97.88 121 LEU A C 1
ATOM 948 O O . LEU A 1 121 ? -0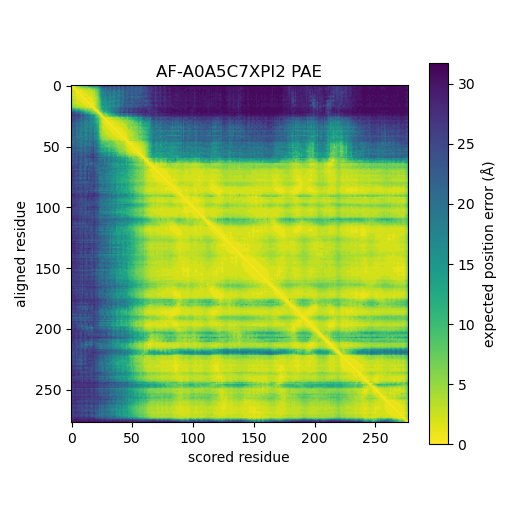.046 3.183 -2.837 1.00 97.88 121 LEU A O 1
ATOM 952 N N . LEU A 1 122 ? 0.157 3.339 -5.091 1.00 96.88 122 LEU A N 1
ATOM 953 C CA . LEU A 1 122 ? 1.475 2.734 -5.240 1.00 96.88 122 LEU A CA 1
ATOM 954 C C . LEU A 1 122 ? 2.477 3.749 -5.795 1.00 96.88 122 LEU A C 1
ATOM 956 O O . LEU A 1 122 ? 2.107 4.674 -6.516 1.00 96.88 122 LEU A O 1
ATOM 960 N N . HIS A 1 123 ? 3.756 3.583 -5.473 1.00 95.94 123 HIS A N 1
ATOM 961 C CA . HIS A 1 123 ? 4.796 4.428 -6.053 1.00 95.94 123 HIS A CA 1
ATOM 962 C C . HIS A 1 123 ? 5.104 3.967 -7.480 1.00 95.94 123 HIS A C 1
ATOM 964 O O . HIS A 1 123 ? 5.212 2.765 -7.736 1.00 95.94 123 HIS A O 1
ATOM 970 N N . TYR A 1 124 ? 5.253 4.908 -8.411 1.00 96.12 124 TYR A N 1
ATOM 971 C CA . TYR A 1 124 ? 5.538 4.598 -9.810 1.00 96.12 124 TYR A CA 1
ATOM 972 C C . TYR A 1 124 ? 6.850 3.798 -9.954 1.00 96.12 124 TYR A C 1
ATOM 974 O O . TYR A 1 124 ? 7.850 4.201 -9.350 1.00 96.12 124 TYR A O 1
ATOM 982 N N . PRO A 1 125 ? 6.879 2.687 -10.729 1.00 94.81 125 PRO A N 1
ATOM 983 C CA . PRO A 1 125 ? 8.038 1.796 -10.859 1.00 94.81 125 PRO A CA 1
ATOM 984 C C . PRO A 1 125 ? 9.151 2.383 -11.744 1.00 94.81 125 PRO A C 1
ATOM 986 O O . PRO A 1 125 ? 9.416 1.905 -12.845 1.00 94.81 125 PRO A O 1
ATOM 989 N N . CYS A 1 126 ? 9.812 3.430 -11.253 1.00 94.19 126 CYS A N 1
ATOM 990 C CA . CYS A 1 126 ? 10.964 4.058 -11.897 1.00 94.19 126 CYS A CA 1
ATOM 991 C C . CYS A 1 126 ? 12.283 3.418 -11.431 1.00 94.19 126 CYS A C 1
ATOM 993 O O . CYS A 1 126 ? 12.562 3.368 -10.234 1.00 94.19 126 CYS A O 1
ATOM 995 N N . LEU A 1 127 ? 13.126 2.995 -12.375 1.00 93.81 127 LEU A N 1
ATOM 996 C CA . LEU A 1 127 ? 14.471 2.470 -12.110 1.00 93.81 127 LEU A CA 1
ATOM 997 C C . LEU A 1 127 ? 15.422 3.519 -11.511 1.00 93.81 127 LEU A C 1
ATOM 999 O O . LEU A 1 127 ? 16.387 3.159 -10.849 1.00 93.81 127 LEU A O 1
ATOM 1003 N N . GLU A 1 128 ? 15.141 4.807 -11.707 1.00 92.44 128 GLU A N 1
ATOM 1004 C CA . GLU A 1 128 ? 15.939 5.903 -11.144 1.00 92.44 128 GLU A CA 1
ATOM 1005 C C . GLU A 1 128 ? 15.415 6.405 -9.790 1.00 92.44 128 GLU A C 1
ATOM 1007 O O . GLU A 1 128 ? 16.016 7.284 -9.174 1.00 92.44 128 GLU A O 1
ATOM 1012 N N . SER A 1 129 ? 14.304 5.851 -9.286 1.00 92.31 129 SER A N 1
ATOM 1013 C CA . SER A 1 129 ? 13.783 6.249 -7.976 1.00 92.31 129 SER A CA 1
ATOM 1014 C C . SER A 1 129 ? 14.713 5.762 -6.863 1.00 92.31 129 SER A C 1
ATOM 1016 O O . SER A 1 129 ? 14.917 4.556 -6.652 1.00 92.31 129 SER A O 1
ATOM 1018 N N . GLN A 1 130 ? 15.252 6.718 -6.105 1.00 92.12 130 GLN A N 1
ATOM 1019 C CA . GLN A 1 130 ? 16.072 6.429 -4.931 1.00 92.12 130 GLN A CA 1
ATOM 1020 C C . GLN A 1 130 ? 15.256 5.714 -3.857 1.00 92.12 130 GLN A C 1
ATOM 1022 O O . GLN A 1 130 ? 15.754 4.767 -3.243 1.00 92.12 130 GLN A O 1
ATOM 1027 N N . HIS A 1 131 ? 13.994 6.114 -3.662 1.00 91.94 131 HIS A N 1
ATOM 1028 C CA . HIS A 1 131 ? 13.094 5.430 -2.742 1.00 91.94 131 HIS A CA 1
ATOM 1029 C C . HIS A 1 131 ? 12.943 3.957 -3.109 1.00 91.94 131 HIS A C 1
ATOM 1031 O O . HIS A 1 131 ? 13.204 3.089 -2.277 1.00 91.94 131 HIS A O 1
ATOM 1037 N N . LEU A 1 132 ? 12.601 3.639 -4.363 1.00 93.12 132 LEU A N 1
ATOM 1038 C CA . LEU A 1 132 ? 12.454 2.242 -4.788 1.00 93.12 132 LEU A CA 1
ATOM 1039 C C . LEU A 1 132 ? 13.737 1.436 -4.610 1.00 93.12 132 LEU A C 1
ATOM 1041 O O . LEU A 1 132 ? 13.674 0.302 -4.132 1.00 93.12 132 LEU A O 1
ATOM 1045 N N . SER A 1 133 ? 14.887 2.033 -4.917 1.00 93.56 133 SER A N 1
ATOM 1046 C CA . SER A 1 133 ? 16.195 1.405 -4.721 1.00 93.56 133 SER A CA 1
ATOM 1047 C C . SER A 1 133 ? 16.442 1.055 -3.249 1.00 93.56 133 SER A C 1
ATOM 1049 O O . SER A 1 133 ? 16.733 -0.099 -2.925 1.00 93.56 133 SER A O 1
ATOM 1051 N N . LYS A 1 134 ? 16.226 2.005 -2.329 1.00 92.00 134 LYS A N 1
ATOM 1052 C CA . LYS A 1 134 ? 16.327 1.764 -0.878 1.00 92.00 134 LYS A CA 1
ATOM 1053 C C . LYS A 1 134 ? 15.355 0.683 -0.417 1.00 92.00 134 LYS A C 1
ATOM 1055 O O . LYS A 1 134 ? 15.723 -0.226 0.327 1.00 92.00 134 LYS A O 1
ATOM 1060 N N . ARG A 1 135 ? 14.107 0.732 -0.892 1.00 91.50 135 ARG A N 1
ATOM 1061 C CA . ARG A 1 135 ? 13.094 -0.266 -0.531 1.00 91.50 135 ARG A CA 1
ATOM 1062 C C . ARG A 1 135 ? 13.421 -1.656 -1.083 1.00 91.50 135 ARG A C 1
ATOM 1064 O O . ARG A 1 135 ? 13.084 -2.636 -0.416 1.00 91.50 135 ARG A O 1
ATOM 1071 N N . ALA A 1 136 ? 14.056 -1.768 -2.248 1.00 93.44 136 ALA A N 1
ATOM 1072 C CA . ALA A 1 136 ? 14.525 -3.039 -2.794 1.00 93.44 136 ALA A CA 1
ATOM 1073 C C . ALA A 1 136 ? 15.615 -3.656 -1.905 1.00 93.44 136 ALA A C 1
ATOM 1075 O O . ALA A 1 136 ? 15.477 -4.809 -1.484 1.00 93.44 136 ALA A O 1
ATOM 1076 N N . ILE A 1 137 ? 16.599 -2.847 -1.495 1.00 92.62 137 ILE A N 1
ATOM 1077 C CA . ILE A 1 137 ? 17.665 -3.241 -0.559 1.00 92.62 137 ILE A CA 1
ATOM 1078 C C . ILE A 1 137 ? 17.074 -3.710 0.779 1.00 92.62 137 ILE A C 1
ATOM 1080 O O . ILE A 1 137 ? 17.390 -4.808 1.234 1.00 92.62 137 ILE A O 1
ATOM 1084 N N . ALA A 1 138 ? 16.130 -2.955 1.353 1.00 88.81 138 ALA A N 1
ATOM 1085 C CA . ALA A 1 138 ? 15.429 -3.305 2.597 1.00 88.81 138 ALA A CA 1
ATOM 1086 C C . ALA A 1 138 ? 14.636 -4.629 2.524 1.00 88.81 138 ALA A C 1
ATOM 1088 O O . ALA A 1 138 ? 14.156 -5.146 3.534 1.00 88.81 138 ALA A O 1
ATOM 1089 N N . ASN A 1 139 ? 14.412 -5.153 1.315 1.00 89.06 139 ASN A N 1
ATOM 1090 C CA . ASN A 1 139 ? 13.740 -6.427 1.066 1.00 89.06 139 ASN A CA 1
ATOM 1091 C C . ASN A 1 139 ? 14.687 -7.497 0.498 1.00 89.06 139 ASN A C 1
ATOM 1093 O O . ASN A 1 139 ? 14.191 -8.545 0.087 1.00 89.06 139 ASN A O 1
ATOM 1097 N N . HIS A 1 140 ? 16.002 -7.247 0.491 1.00 91.94 140 HIS A N 1
ATOM 1098 C CA . HIS A 1 140 ? 17.034 -8.133 -0.057 1.00 91.94 140 HIS A CA 1
ATOM 1099 C C . HIS A 1 140 ? 16.739 -8.566 -1.501 1.00 91.94 140 HIS A C 1
ATOM 1101 O O . HIS A 1 140 ? 16.804 -9.747 -1.835 1.00 91.94 140 HIS A O 1
ATOM 1107 N N . LYS A 1 141 ? 16.352 -7.602 -2.342 1.00 93.75 141 LYS A N 1
ATOM 1108 C CA . LYS A 1 141 ? 16.010 -7.806 -3.755 1.00 93.75 141 LYS A CA 1
ATOM 1109 C C . LYS A 1 141 ? 16.752 -6.813 -4.633 1.00 93.75 141 LYS A C 1
ATOM 1111 O O . LYS A 1 141 ? 17.048 -5.697 -4.205 1.00 93.75 141 LYS A O 1
ATOM 1116 N N . THR A 1 142 ? 16.974 -7.194 -5.884 1.00 95.75 142 THR A N 1
ATOM 1117 C CA . THR A 1 142 ? 17.335 -6.232 -6.930 1.00 95.75 142 THR A CA 1
ATOM 1118 C C . THR A 1 142 ? 16.148 -5.315 -7.235 1.00 95.75 142 THR A C 1
ATOM 1120 O O . THR A 1 142 ? 14.987 -5.670 -7.000 1.00 95.75 142 THR A O 1
ATOM 1123 N N . LEU A 1 143 ? 16.416 -4.124 -7.777 1.00 95.12 143 LEU A N 1
ATOM 1124 C CA . LEU A 1 143 ? 15.357 -3.188 -8.164 1.00 95.12 143 LEU A CA 1
ATOM 1125 C C . LEU A 1 143 ? 14.432 -3.783 -9.238 1.00 95.12 143 LEU A C 1
ATOM 1127 O O . LEU A 1 143 ? 13.214 -3.630 -9.172 1.00 95.12 143 LEU A O 1
ATOM 1131 N N . ASP A 1 144 ? 14.998 -4.545 -10.169 1.00 94.44 144 ASP A N 1
ATOM 1132 C CA . ASP A 1 144 ? 14.246 -5.247 -11.202 1.00 94.44 144 ASP A CA 1
ATOM 1133 C C . ASP A 1 144 ? 13.261 -6.264 -10.620 1.00 94.44 144 ASP A C 1
ATOM 1135 O O . ASP A 1 144 ? 12.079 -6.255 -10.977 1.00 94.44 144 ASP A O 1
ATOM 1139 N N . GLU A 1 145 ? 13.706 -7.133 -9.711 1.00 94.69 145 GLU A N 1
ATOM 1140 C CA . GLU A 1 145 ? 12.822 -8.077 -9.012 1.00 94.69 145 GLU A CA 1
ATOM 1141 C C . GLU A 1 145 ? 11.769 -7.350 -8.175 1.00 94.69 145 GLU A C 1
ATOM 1143 O O . GLU A 1 145 ? 10.631 -7.807 -8.062 1.00 94.69 145 GLU A O 1
ATOM 1148 N N . TYR A 1 146 ? 12.136 -6.209 -7.589 1.00 93.62 146 TYR A N 1
ATOM 1149 C CA . TYR A 1 146 ? 11.224 -5.391 -6.801 1.00 93.62 146 TYR A CA 1
ATOM 1150 C C . TYR A 1 146 ? 10.081 -4.820 -7.652 1.00 93.62 146 TYR A C 1
ATOM 1152 O O . TYR A 1 146 ? 8.929 -4.833 -7.208 1.00 93.62 146 TYR A O 1
ATOM 1160 N N . ILE A 1 147 ? 10.392 -4.371 -8.874 1.00 94.81 147 ILE A N 1
ATOM 1161 C CA . ILE A 1 147 ? 9.410 -3.928 -9.871 1.00 94.81 147 ILE A CA 1
ATOM 1162 C C . ILE A 1 147 ? 8.607 -5.114 -10.416 1.00 94.81 147 ILE A C 1
ATOM 1164 O O . ILE A 1 147 ? 7.399 -5.001 -10.567 1.00 94.81 147 ILE A O 1
ATOM 1168 N N . ASP A 1 148 ? 9.222 -6.264 -10.686 1.00 95.12 148 ASP A N 1
ATOM 1169 C CA . A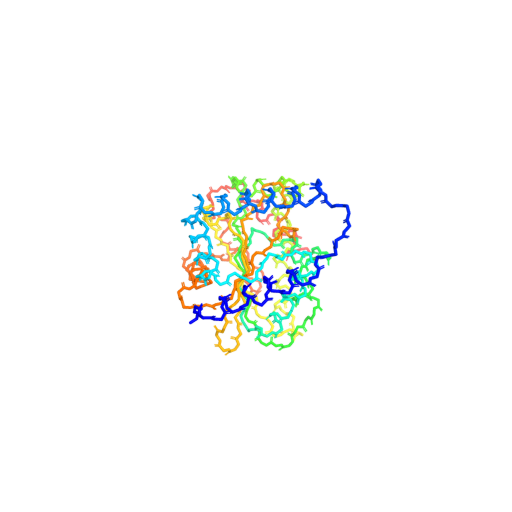SP A 1 148 ? 8.493 -7.451 -11.165 1.00 95.12 148 ASP A CA 1
ATOM 1170 C C . ASP A 1 148 ? 7.429 -7.912 -10.156 1.00 95.12 148 ASP A C 1
ATOM 1172 O O . ASP A 1 148 ? 6.280 -8.170 -10.510 1.00 95.12 148 ASP A O 1
ATOM 1176 N N . ASP A 1 149 ? 7.785 -7.923 -8.871 1.00 94.62 149 ASP A N 1
ATOM 1177 C CA . ASP A 1 149 ? 6.867 -8.245 -7.784 1.00 94.62 149 ASP A CA 1
ATOM 1178 C C . ASP A 1 149 ? 5.661 -7.295 -7.701 1.00 94.62 149 ASP A C 1
ATOM 1180 O O . ASP A 1 149 ? 4.588 -7.717 -7.273 1.00 94.62 149 ASP A O 1
ATOM 1184 N N . LEU A 1 150 ? 5.811 -6.023 -8.088 1.00 95.94 150 LEU A N 1
ATOM 1185 C CA . LEU A 1 150 ? 4.684 -5.092 -8.174 1.00 95.94 150 LEU A CA 1
ATOM 1186 C C . LEU A 1 150 ? 3.657 -5.583 -9.204 1.00 95.94 150 LEU A C 1
ATOM 1188 O O . LEU A 1 150 ? 2.465 -5.561 -8.920 1.00 95.94 150 LEU A O 1
ATOM 1192 N N . PHE A 1 151 ? 4.089 -6.074 -10.366 1.00 95.81 151 PHE A N 1
ATOM 1193 C CA . PHE A 1 151 ? 3.158 -6.553 -11.395 1.00 95.81 151 PHE A CA 1
ATOM 1194 C C . PHE A 1 151 ? 2.437 -7.841 -10.983 1.00 95.81 151 PHE A C 1
ATOM 1196 O O . PHE A 1 151 ? 1.266 -7.997 -11.320 1.00 95.81 151 PHE A O 1
ATOM 1203 N N . LYS A 1 152 ? 3.058 -8.696 -10.157 1.00 95.50 152 LYS A N 1
ATOM 1204 C CA . LYS A 1 152 ? 2.358 -9.823 -9.507 1.00 95.50 152 LYS A CA 1
ATOM 1205 C C . LYS A 1 152 ? 1.234 -9.342 -8.589 1.00 95.50 152 LYS A C 1
ATOM 1207 O O . LYS A 1 152 ? 0.147 -9.918 -8.580 1.00 95.50 152 LYS A O 1
ATOM 1212 N N . VAL A 1 153 ? 1.489 -8.280 -7.816 1.00 95.75 153 VAL A N 1
ATOM 1213 C CA . VAL A 1 153 ? 0.472 -7.661 -6.947 1.00 95.75 153 VAL A CA 1
ATOM 1214 C C . VAL A 1 153 ? -0.667 -7.106 -7.794 1.00 95.75 153 VAL A C 1
ATOM 1216 O O . VAL A 1 153 ? -1.822 -7.389 -7.496 1.00 95.75 153 VAL A O 1
ATOM 1219 N N . LEU A 1 154 ? -0.351 -6.370 -8.863 1.00 96.06 154 LEU A N 1
ATOM 1220 C CA . LEU A 1 154 ? -1.360 -5.814 -9.765 1.00 96.06 154 LEU A CA 1
ATOM 1221 C C . LEU A 1 154 ? -2.239 -6.903 -10.378 1.00 96.06 154 LEU A C 1
ATOM 1223 O O . LEU A 1 154 ? -3.456 -6.777 -10.328 1.00 96.06 154 LEU A O 1
ATOM 1227 N N . TRP A 1 155 ? -1.641 -7.978 -10.895 1.00 95.06 155 TRP A N 1
ATOM 1228 C CA . TRP A 1 155 ? -2.391 -9.103 -11.458 1.00 95.06 155 TRP A CA 1
ATOM 1229 C C . TRP A 1 155 ? -3.334 -9.739 -10.434 1.00 9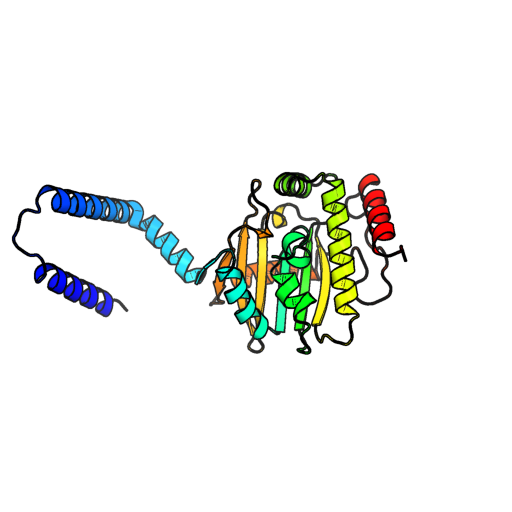5.06 155 TRP A C 1
ATOM 1231 O O . TRP A 1 155 ? -4.496 -10.011 -10.728 1.00 95.06 155 TRP A O 1
ATOM 1241 N N . THR A 1 156 ? -2.855 -9.924 -9.204 1.00 94.44 156 THR A N 1
ATOM 1242 C CA . THR A 1 156 ? -3.647 -10.536 -8.132 1.00 94.44 156 THR A CA 1
ATOM 1243 C C . THR A 1 156 ? -4.829 -9.654 -7.723 1.00 94.44 156 THR A C 1
ATOM 1245 O O . THR A 1 156 ? -5.943 -10.147 -7.571 1.00 94.44 156 THR A O 1
ATOM 1248 N N . LEU A 1 157 ? -4.611 -8.343 -7.576 1.00 94.81 157 LEU A N 1
ATOM 1249 C CA . LEU A 1 157 ? -5.674 -7.386 -7.239 1.00 94.81 157 LEU A CA 1
ATOM 1250 C C . LEU A 1 157 ? -6.689 -7.227 -8.378 1.00 94.81 157 LEU A C 1
ATOM 1252 O O . LEU A 1 157 ? -7.886 -7.101 -8.122 1.00 94.81 157 LEU A O 1
ATOM 1256 N N . TYR A 1 158 ? -6.210 -7.253 -9.622 1.00 93.00 158 TYR A N 1
ATOM 1257 C CA . TYR A 1 158 ? -7.046 -7.250 -10.817 1.00 93.00 158 TYR A CA 1
ATOM 1258 C C . TYR A 1 158 ? -7.942 -8.497 -10.853 1.00 93.00 158 TYR A C 1
ATOM 1260 O O . TYR A 1 158 ? -9.160 -8.372 -10.896 1.00 93.00 158 TYR A O 1
ATOM 1268 N N . SER A 1 159 ? -7.356 -9.688 -10.700 1.00 91.81 159 SER A N 1
ATOM 1269 C CA . SER A 1 159 ? -8.095 -10.960 -10.685 1.00 91.81 159 SER A CA 1
ATOM 1270 C C . SER A 1 159 ? -9.139 -11.016 -9.566 1.00 91.81 159 SER A C 1
ATOM 1272 O O . SER A 1 159 ? -10.238 -11.515 -9.775 1.00 91.81 159 SER A O 1
ATOM 1274 N N . HIS A 1 160 ? -8.821 -10.471 -8.385 1.00 92.25 160 HIS A N 1
ATOM 1275 C CA . HIS A 1 160 ? -9.787 -10.359 -7.285 1.00 92.25 160 HIS A CA 1
ATOM 1276 C C . HIS A 1 160 ? -10.954 -9.432 -7.626 1.00 92.25 160 HIS A C 1
ATOM 1278 O O . HIS A 1 160 ? -12.078 -9.709 -7.239 1.00 92.25 160 HIS A O 1
ATOM 1284 N N . SER A 1 161 ? -10.704 -8.343 -8.355 1.00 88.75 161 SER A N 1
ATOM 1285 C CA . SER A 1 161 ? -11.751 -7.381 -8.728 1.00 88.75 161 SER A CA 1
ATOM 1286 C C . SER A 1 161 ? -12.719 -7.919 -9.785 1.00 88.75 161 SER A C 1
ATOM 1288 O O . SER A 1 161 ? -13.850 -7.447 -9.854 1.00 88.75 161 SER A O 1
ATOM 1290 N N . GLU A 1 162 ? -12.284 -8.891 -10.589 1.00 88.56 162 GLU A N 1
ATOM 1291 C CA . GLU A 1 162 ? -13.114 -9.581 -11.586 1.00 88.56 162 GLU A CA 1
ATOM 1292 C C . GLU A 1 162 ? -13.855 -10.802 -10.999 1.00 88.56 162 GLU A C 1
ATOM 1294 O O . GLU A 1 162 ? -14.736 -11.369 -11.647 1.00 88.56 162 GLU A O 1
ATOM 1299 N N . ASP A 1 163 ? -13.529 -11.226 -9.771 1.00 89.75 163 ASP A N 1
ATOM 1300 C CA . ASP A 1 163 ? -14.182 -12.363 -9.122 1.00 89.75 163 ASP A CA 1
ATOM 1301 C C . ASP A 1 163 ? -15.608 -11.995 -8.678 1.00 89.75 163 ASP A C 1
ATOM 1303 O O . ASP A 1 163 ? -15.825 -11.215 -7.751 1.00 89.75 163 ASP A O 1
ATOM 1307 N N . ALA A 1 164 ? -16.610 -12.627 -9.292 1.00 88.44 164 ALA A N 1
ATOM 1308 C CA . ALA A 1 164 ? -18.018 -12.441 -8.939 1.00 88.44 164 ALA A CA 1
ATOM 1309 C C . ALA A 1 164 ? -18.360 -12.870 -7.493 1.00 88.44 164 ALA A C 1
ATOM 1311 O O . ALA A 1 164 ? -19.441 -12.560 -6.991 1.00 88.44 164 ALA A O 1
ATOM 1312 N N . ASN A 1 165 ? -17.456 -13.576 -6.805 1.00 90.50 165 ASN A N 1
ATOM 1313 C CA . ASN A 1 165 ? -17.620 -14.001 -5.415 1.00 90.50 165 ASN A CA 1
ATOM 1314 C C . ASN A 1 165 ? -17.169 -12.951 -4.386 1.00 90.50 165 ASN A C 1
ATOM 1316 O O . ASN A 1 165 ? -17.130 -13.254 -3.188 1.00 90.50 165 ASN A O 1
ATOM 1320 N N . THR A 1 166 ? -16.848 -11.730 -4.812 1.00 91.81 166 THR A N 1
ATOM 1321 C CA . THR A 1 166 ? -16.564 -10.612 -3.911 1.00 91.81 166 THR A CA 1
ATOM 1322 C C . THR A 1 166 ? -17.369 -9.367 -4.290 1.00 91.81 166 THR A C 1
ATOM 1324 O O . THR A 1 166 ? -17.579 -9.060 -5.458 1.00 91.81 166 THR A O 1
ATOM 1327 N N . GLY A 1 167 ? -17.837 -8.633 -3.278 1.00 90.75 167 GLY A N 1
ATOM 1328 C CA . GLY A 1 167 ? -18.481 -7.324 -3.439 1.00 90.75 167 GLY A CA 1
ATOM 1329 C C . GLY A 1 167 ? -17.478 -6.167 -3.485 1.00 90.75 167 GLY A C 1
ATOM 1330 O O . GLY A 1 167 ? -17.864 -4.997 -3.533 1.00 90.75 167 GLY A O 1
ATOM 1331 N N . GLU A 1 168 ? -16.185 -6.468 -3.405 1.00 93.38 168 GLU A N 1
ATOM 1332 C CA . GLU A 1 168 ? -15.129 -5.481 -3.232 1.00 93.38 168 GLU A CA 1
ATOM 1333 C C . GLU A 1 168 ? -14.664 -4.920 -4.578 1.00 93.38 168 GLU A C 1
ATOM 1335 O O . GLU A 1 168 ? -14.384 -5.657 -5.517 1.00 93.38 168 GLU A O 1
ATOM 1340 N N . LYS A 1 169 ? -14.546 -3.592 -4.669 1.00 92.62 169 LYS A N 1
ATOM 1341 C CA . LYS A 1 169 ? -14.049 -2.897 -5.865 1.00 92.62 169 LYS A CA 1
ATOM 1342 C C . LYS A 1 169 ? -12.705 -2.259 -5.567 1.00 92.62 169 LYS A C 1
ATOM 1344 O O . LYS A 1 169 ? -12.648 -1.317 -4.771 1.00 92.62 169 LYS A O 1
ATOM 1349 N N . ILE A 1 170 ? -11.645 -2.757 -6.203 1.00 95.69 170 ILE A N 1
ATOM 1350 C CA . ILE A 1 170 ? -10.273 -2.288 -5.987 1.00 95.69 170 ILE A CA 1
ATOM 1351 C C . ILE A 1 170 ? -9.837 -1.377 -7.134 1.00 95.69 170 ILE A C 1
ATOM 1353 O O . ILE A 1 170 ? -9.788 -1.797 -8.282 1.00 95.69 170 ILE A O 1
ATOM 1357 N N . SER A 1 171 ? -9.449 -0.143 -6.825 1.00 96.69 171 SER A N 1
ATOM 1358 C CA . SER A 1 171 ? -8.850 0.776 -7.797 1.00 96.69 171 SER A CA 1
ATOM 1359 C C . SER A 1 171 ? -7.410 1.083 -7.406 1.00 96.69 171 SER A C 1
ATOM 1361 O O . SER A 1 171 ? -7.158 1.661 -6.344 1.00 96.69 171 SER A O 1
ATOM 1363 N N . VAL A 1 172 ? -6.463 0.719 -8.269 1.00 97.56 172 VAL A N 1
ATOM 1364 C CA . VAL A 1 172 ? -5.032 0.947 -8.062 1.00 97.56 172 VAL A CA 1
ATOM 1365 C C . VAL A 1 172 ? -4.557 2.115 -8.923 1.00 97.56 172 VAL A C 1
ATOM 1367 O O . VAL A 1 172 ? -4.796 2.149 -10.129 1.00 97.56 172 VAL A O 1
ATOM 1370 N N . ARG A 1 173 ? -3.866 3.081 -8.313 1.00 97.69 173 ARG A N 1
ATOM 1371 C CA . ARG A 1 173 ? -3.244 4.222 -9.002 1.00 97.69 173 ARG A CA 1
ATOM 1372 C C . ARG A 1 173 ? -1.814 4.434 -8.520 1.00 97.69 173 ARG A C 1
ATOM 1374 O O . ARG A 1 173 ? -1.432 4.020 -7.427 1.00 97.69 173 ARG A O 1
ATOM 1381 N N . PHE A 1 174 ? -1.034 5.105 -9.353 1.00 97.25 174 PHE A N 1
ATOM 1382 C CA . PHE A 1 174 ? 0.381 5.366 -9.162 1.00 97.25 174 PHE A CA 1
ATOM 1383 C C . PHE A 1 174 ? 0.659 6.852 -9.029 1.00 97.25 174 PHE A C 1
ATOM 1385 O O . PHE A 1 174 ? 0.119 7.648 -9.793 1.00 97.25 174 PHE A O 1
ATOM 1392 N N . TYR A 1 175 ? 1.525 7.208 -8.087 1.00 94.69 175 TYR A N 1
ATOM 1393 C CA . TYR A 1 175 ? 2.050 8.562 -7.914 1.00 94.69 175 TYR A CA 1
ATOM 1394 C C . TYR A 1 175 ? 3.571 8.576 -8.120 1.00 94.69 175 TYR A C 1
ATOM 1396 O O . TYR A 1 175 ? 4.234 7.550 -7.964 1.00 94.69 175 TYR A O 1
ATOM 1404 N N . VAL A 1 176 ? 4.115 9.738 -8.490 1.00 91.75 176 VAL A N 1
ATOM 1405 C CA . VAL A 1 176 ? 5.554 9.929 -8.789 1.00 91.75 176 VAL A CA 1
ATOM 1406 C C . VAL A 1 176 ? 6.273 10.730 -7.694 1.00 91.75 176 VAL A C 1
ATOM 1408 O O . VAL A 1 176 ? 7.493 10.702 -7.611 1.00 91.75 176 VAL A O 1
ATOM 1411 N N . SER A 1 177 ? 5.523 11.442 -6.851 1.00 86.06 177 SER A N 1
ATOM 1412 C CA . SER A 1 177 ? 6.056 12.306 -5.791 1.00 86.06 177 SER A CA 1
ATOM 1413 C C . SER A 1 177 ? 6.958 11.546 -4.807 1.00 86.06 177 SER A C 1
ATOM 1415 O O . SER A 1 177 ? 6.480 10.702 -4.046 1.00 86.06 177 SER A O 1
ATOM 1417 N N . GLU A 1 178 ? 8.249 11.892 -4.787 1.00 81.88 178 GLU A N 1
ATOM 1418 C CA . GLU A 1 178 ? 9.234 11.335 -3.848 1.00 81.88 178 GLU A CA 1
ATOM 1419 C C . GLU A 1 178 ? 9.005 11.851 -2.414 1.00 81.88 178 GLU A C 1
ATOM 1421 O O . GLU A 1 178 ? 9.191 11.104 -1.458 1.00 81.88 178 GLU A O 1
ATOM 1426 N N . THR A 1 179 ? 8.509 13.085 -2.238 1.00 79.19 179 THR A N 1
ATOM 1427 C CA . THR A 1 179 ? 8.200 13.640 -0.903 1.00 79.19 179 THR A CA 1
ATOM 1428 C C . THR A 1 179 ? 7.096 12.858 -0.204 1.00 79.19 179 THR A C 1
ATOM 1430 O O . THR A 1 179 ? 7.130 12.650 1.005 1.00 79.19 179 THR A O 1
ATOM 1433 N N . ASP A 1 180 ? 6.122 12.365 -0.968 1.00 81.25 180 ASP A N 1
ATOM 1434 C CA . ASP A 1 180 ? 5.054 11.537 -0.419 1.00 81.25 180 ASP A CA 1
ATOM 1435 C C . ASP A 1 180 ? 5.494 10.082 -0.233 1.00 81.25 180 ASP A C 1
ATOM 1437 O O . ASP A 1 180 ? 4.798 9.303 0.416 1.00 81.25 180 ASP A O 1
ATOM 1441 N N . ALA A 1 181 ? 6.627 9.659 -0.787 1.00 83.06 181 ALA A N 1
ATOM 1442 C CA . ALA A 1 181 ? 7.009 8.254 -0.834 1.00 83.06 181 ALA A CA 1
ATOM 1443 C C . ALA A 1 181 ? 7.382 7.664 0.539 1.00 83.06 181 ALA A C 1
ATOM 1445 O O . ALA A 1 181 ? 7.234 6.456 0.753 1.00 83.06 181 ALA A O 1
ATOM 1446 N N . GLU A 1 182 ? 7.793 8.517 1.476 1.00 82.69 182 GLU A N 1
ATOM 1447 C CA . GLU A 1 182 ? 8.342 8.155 2.787 1.00 82.69 182 GLU A CA 1
ATOM 1448 C C . GLU A 1 182 ? 7.303 7.590 3.769 1.00 82.69 182 GLU A C 1
ATOM 1450 O O . GLU A 1 182 ? 7.629 6.799 4.661 1.00 82.69 182 GLU A O 1
ATOM 1455 N N . TRP A 1 183 ? 6.031 7.940 3.576 1.00 86.50 183 TRP A N 1
ATOM 1456 C CA . TRP A 1 183 ? 4.946 7.548 4.471 1.00 86.50 183 TRP A CA 1
ATOM 1457 C C . TRP A 1 183 ? 4.115 6.409 3.903 1.00 86.50 183 TRP A C 1
ATOM 1459 O O . TRP A 1 183 ? 3.645 6.455 2.759 1.00 86.50 183 TRP A O 1
ATOM 1469 N N . ARG A 1 184 ? 3.836 5.427 4.758 1.00 91.06 184 ARG A N 1
ATOM 1470 C CA . ARG A 1 184 ? 2.850 4.379 4.493 1.00 91.06 184 ARG A CA 1
ATOM 1471 C C . ARG A 1 184 ? 1.701 4.495 5.467 1.00 91.06 184 ARG A C 1
ATOM 1473 O O . ARG A 1 184 ? 1.912 4.675 6.669 1.00 91.06 184 ARG A O 1
ATOM 1480 N N . PHE A 1 185 ? 0.491 4.352 4.957 1.00 94.69 185 PHE A N 1
ATOM 1481 C CA . PHE A 1 185 ? -0.676 4.402 5.812 1.00 94.69 185 PHE A CA 1
ATOM 1482 C C . PHE A 1 185 ? -1.887 3.713 5.203 1.00 94.69 185 PHE A C 1
ATOM 1484 O O . PHE A 1 185 ? -1.984 3.550 3.985 1.00 94.69 185 PHE A O 1
ATOM 1491 N N . TYR A 1 186 ? -2.798 3.320 6.086 1.00 96.62 186 TYR A N 1
ATOM 1492 C CA . TYR A 1 186 ? -4.081 2.710 5.780 1.00 96.62 186 TYR A CA 1
ATOM 1493 C C . TYR A 1 186 ? -5.170 3.521 6.473 1.00 96.62 186 TYR A C 1
ATOM 1495 O O . TYR A 1 186 ? -5.033 3.828 7.658 1.00 96.62 186 TYR A O 1
ATOM 1503 N N . ILE A 1 187 ? -6.239 3.860 5.761 1.00 97.31 187 ILE A N 1
ATOM 1504 C CA . ILE A 1 187 ? -7.388 4.569 6.324 1.00 97.31 187 ILE A CA 1
ATOM 1505 C C . ILE A 1 187 ? -8.618 3.703 6.109 1.00 97.31 187 ILE A C 1
ATOM 1507 O O . ILE A 1 187 ? -8.942 3.338 4.982 1.00 97.31 187 ILE A O 1
ATOM 1511 N N . LEU A 1 188 ? -9.277 3.352 7.207 1.00 97.12 188 LEU A N 1
ATOM 1512 C CA . LEU A 1 188 ? -10.503 2.571 7.216 1.00 97.12 188 LEU A CA 1
ATOM 1513 C C . LEU A 1 188 ? -11.648 3.482 7.628 1.00 97.12 188 LEU A C 1
ATOM 1515 O O . LEU A 1 188 ? -11.599 4.081 8.702 1.00 97.12 188 LEU A O 1
ATOM 1519 N N . GLU A 1 189 ? -12.666 3.569 6.783 1.00 96.31 189 GLU A N 1
ATOM 1520 C CA . GLU A 1 189 ? -13.860 4.378 7.018 1.00 96.31 189 GLU A CA 1
ATOM 1521 C C . GLU A 1 189 ? -15.086 3.468 7.056 1.00 96.31 189 GLU A C 1
ATOM 1523 O O . GLU A 1 189 ? -15.237 2.587 6.204 1.00 96.31 189 GLU A O 1
ATOM 1528 N N . ASN A 1 190 ? -15.928 3.635 8.076 1.00 94.25 190 ASN A N 1
ATOM 1529 C CA . ASN A 1 190 ? -17.161 2.866 8.238 1.00 94.25 190 ASN A CA 1
ATOM 1530 C C . ASN A 1 190 ? -18.384 3.588 7.648 1.00 94.25 190 ASN A C 1
ATOM 1532 O O . ASN A 1 190 ? -18.297 4.723 7.189 1.00 94.25 190 ASN A O 1
ATOM 1536 N N . ASP A 1 191 ? -19.548 2.949 7.747 1.00 91.75 191 ASP A N 1
ATOM 1537 C CA . ASP A 1 191 ? -20.821 3.456 7.203 1.00 91.75 191 ASP A CA 1
ATOM 1538 C C . ASP A 1 191 ? -21.325 4.750 7.852 1.00 91.75 191 ASP A C 1
ATOM 1540 O O . ASP A 1 191 ? -22.216 5.413 7.328 1.00 91.75 191 ASP A O 1
ATOM 1544 N N . HIS A 1 192 ? -20.744 5.129 8.987 1.00 90.44 192 HIS A N 1
ATOM 1545 C CA . HIS A 1 192 ? -21.039 6.373 9.689 1.00 90.44 192 HIS A CA 1
ATOM 1546 C C . HIS A 1 192 ? -19.998 7.467 9.403 1.00 90.44 192 HIS A C 1
ATOM 1548 O O . HIS A 1 192 ? -19.998 8.492 10.081 1.00 90.44 192 HIS A O 1
ATOM 1554 N N . GLY A 1 193 ? -19.086 7.242 8.450 1.00 89.38 193 GLY A N 1
ATOM 1555 C CA . GLY A 1 193 ? -17.995 8.160 8.121 1.00 89.38 193 GLY A CA 1
ATOM 1556 C C . GLY A 1 193 ? -16.857 8.172 9.144 1.00 89.38 193 GLY A C 1
ATOM 1557 O O . GLY A 1 193 ? -15.940 8.982 9.022 1.00 89.38 193 GLY A O 1
ATOM 1558 N N . LYS A 1 194 ? -16.887 7.281 10.149 1.00 91.50 194 LYS A N 1
ATOM 1559 C CA . LYS A 1 194 ? -15.853 7.227 11.183 1.00 91.50 194 LYS A CA 1
ATOM 1560 C C . LYS A 1 194 ? -14.563 6.672 10.608 1.00 91.50 194 LYS A C 1
ATOM 1562 O O . LYS A 1 194 ? -14.550 5.535 10.128 1.00 91.50 194 LYS A O 1
ATOM 1567 N N . LYS A 1 195 ? -13.468 7.419 10.758 1.00 93.94 195 LYS A N 1
ATOM 1568 C CA . LYS A 1 195 ? -12.160 7.042 10.203 1.00 93.94 195 LYS A CA 1
ATOM 1569 C C . LYS A 1 195 ? -11.204 6.481 11.251 1.00 93.94 195 LYS A C 1
ATOM 1571 O O . LYS A 1 195 ? -11.139 6.928 12.400 1.00 93.94 195 LYS A O 1
ATOM 1576 N N . THR A 1 196 ? -10.425 5.494 10.834 1.00 94.56 196 THR A N 1
ATOM 1577 C CA . THR A 1 196 ? -9.302 4.953 11.596 1.00 94.56 196 THR A CA 1
ATOM 1578 C C . THR A 1 196 ? -8.072 4.908 10.711 1.00 94.56 196 THR A C 1
ATOM 1580 O O . THR A 1 196 ? -8.086 4.294 9.648 1.00 94.56 196 THR A O 1
ATOM 1583 N N . LEU A 1 197 ? -7.005 5.549 11.171 1.00 94.38 197 LEU A N 1
ATOM 1584 C CA . LEU A 1 197 ? -5.732 5.650 10.481 1.00 94.38 197 LEU A CA 1
ATOM 1585 C C . LEU A 1 197 ? -4.721 4.704 11.125 1.00 94.38 197 LEU A C 1
ATOM 1587 O O . LEU A 1 197 ? -4.541 4.685 12.341 1.00 94.38 197 LEU A O 1
ATOM 1591 N N . TYR A 1 198 ? -4.000 3.981 10.284 1.00 94.31 198 TYR A N 1
ATOM 1592 C CA . TYR A 1 198 ? -2.789 3.262 10.639 1.00 94.31 198 TYR A CA 1
ATOM 1593 C C . TYR A 1 198 ? -1.656 3.853 9.829 1.00 94.31 198 TYR A C 1
ATOM 1595 O O . TYR A 1 198 ? -1.728 3.818 8.608 1.00 94.31 198 TYR A O 1
ATOM 1603 N N . PHE A 1 199 ? -0.605 4.366 10.458 1.00 92.25 199 PHE A N 1
ATOM 1604 C CA . PHE A 1 199 ? 0.492 4.981 9.713 1.00 92.25 199 PHE A CA 1
ATOM 1605 C C . PHE A 1 199 ? 1.852 4.699 10.332 1.00 92.25 199 PHE A C 1
ATOM 1607 O O . PHE A 1 199 ? 1.975 4.433 11.531 1.00 92.25 199 PHE A O 1
ATOM 1614 N N . ASN A 1 200 ? 2.878 4.745 9.491 1.00 88.06 200 ASN A N 1
ATOM 1615 C CA . ASN A 1 200 ? 4.261 4.818 9.927 1.00 88.06 200 ASN A CA 1
ATOM 1616 C C . ASN A 1 200 ? 5.138 5.418 8.818 1.00 88.06 200 ASN A C 1
ATOM 1618 O O . ASN A 1 200 ? 4.759 5.445 7.645 1.00 88.06 200 ASN A O 1
ATOM 1622 N N . HIS A 1 201 ? 6.330 5.850 9.194 1.00 86.06 201 HIS A N 1
ATOM 1623 C CA . HIS A 1 201 ? 7.404 6.139 8.259 1.00 86.06 201 HIS A CA 1
ATOM 1624 C C . HIS A 1 201 ? 8.042 4.826 7.774 1.00 86.06 201 HIS A C 1
ATOM 1626 O O . HIS A 1 201 ? 8.045 3.821 8.498 1.00 86.06 201 HIS A O 1
ATOM 1632 N N . TYR A 1 202 ? 8.568 4.797 6.550 1.00 80.56 202 TYR A N 1
ATOM 1633 C CA . TYR A 1 202 ? 9.398 3.676 6.111 1.00 80.56 202 TYR A CA 1
ATOM 1634 C C . TYR A 1 202 ? 10.733 3.654 6.861 1.00 80.56 202 TYR A C 1
ATOM 1636 O O . TYR A 1 202 ? 11.380 4.677 7.043 1.00 80.56 202 TYR A O 1
ATOM 1644 N N . ASP A 1 203 ? 11.154 2.465 7.275 1.00 77.81 203 ASP A N 1
ATOM 1645 C CA . ASP A 1 203 ? 12.490 2.225 7.819 1.00 77.81 203 ASP A CA 1
ATOM 1646 C C . ASP A 1 203 ? 13.352 1.584 6.729 1.00 77.81 203 ASP A C 1
ATOM 1648 O O . ASP A 1 203 ? 13.005 0.511 6.225 1.00 77.81 203 ASP A O 1
ATOM 1652 N N . ASP A 1 204 ? 14.451 2.236 6.354 1.00 76.50 204 ASP A N 1
ATOM 1653 C CA . ASP A 1 204 ? 15.381 1.781 5.313 1.00 76.50 204 ASP A CA 1
ATOM 1654 C C . ASP A 1 204 ? 16.004 0.409 5.624 1.00 76.50 204 ASP A C 1
ATOM 1656 O O . ASP A 1 204 ? 16.370 -0.317 4.702 1.00 76.50 204 ASP A O 1
ATOM 1660 N N . ALA A 1 205 ? 16.058 -0.001 6.894 1.00 76.81 205 ALA A N 1
ATOM 1661 C CA . ALA A 1 205 ? 16.579 -1.304 7.301 1.00 76.81 205 ALA A CA 1
ATOM 1662 C C . ALA A 1 205 ? 15.508 -2.408 7.360 1.00 76.81 205 ALA A C 1
ATOM 1664 O O . ALA A 1 205 ? 15.845 -3.586 7.488 1.00 76.81 205 ALA A O 1
ATOM 1665 N N . MET A 1 206 ? 14.214 -2.064 7.284 1.00 78.62 206 MET A N 1
ATOM 1666 C CA . MET A 1 206 ? 13.127 -3.013 7.535 1.00 78.62 206 MET A CA 1
ATOM 1667 C C . MET A 1 206 ? 12.093 -3.068 6.408 1.00 78.62 206 MET A C 1
ATOM 1669 O O . MET A 1 206 ? 11.586 -2.063 5.899 1.00 78.62 206 MET A O 1
ATOM 1673 N N . SER A 1 207 ? 11.676 -4.288 6.059 1.00 77.81 207 SER A N 1
ATOM 1674 C CA . SER A 1 207 ? 10.525 -4.490 5.178 1.00 77.81 207 SER A CA 1
ATOM 1675 C C . SER A 1 207 ? 9.262 -3.869 5.781 1.00 77.81 207 SER A C 1
ATOM 1677 O O . SER A 1 207 ? 8.959 -4.063 6.958 1.00 77.81 207 SER A O 1
ATOM 1679 N N . GLY A 1 208 ? 8.486 -3.165 4.950 1.00 72.06 208 GLY A N 1
ATOM 1680 C CA . GLY A 1 208 ? 7.279 -2.465 5.395 1.00 72.06 208 GLY A CA 1
ATOM 1681 C C . GLY A 1 208 ? 6.291 -3.415 6.073 1.00 72.06 208 GLY A C 1
ATOM 1682 O O . GLY A 1 208 ? 5.820 -3.145 7.167 1.00 72.06 208 GLY A O 1
ATOM 1683 N N . ALA A 1 209 ? 6.036 -4.589 5.498 1.00 76.75 209 ALA A N 1
ATOM 1684 C CA . ALA A 1 209 ? 5.084 -5.545 6.073 1.00 76.75 209 ALA A CA 1
ATOM 1685 C C . ALA A 1 209 ? 5.408 -5.961 7.525 1.00 76.75 209 ALA A C 1
ATOM 1687 O O . ALA A 1 209 ? 4.505 -6.328 8.263 1.00 76.75 209 ALA A O 1
ATOM 1688 N N . LYS A 1 210 ? 6.674 -5.845 7.953 1.00 77.62 210 LYS A N 1
ATOM 1689 C CA . LYS A 1 210 ? 7.120 -6.194 9.309 1.00 77.62 210 LYS A CA 1
ATOM 1690 C C . LYS A 1 210 ? 7.179 -5.009 10.272 1.00 77.62 210 LYS A C 1
ATOM 1692 O O . LYS A 1 210 ? 7.327 -5.216 11.475 1.00 77.62 210 LYS A O 1
ATOM 1697 N N . SER A 1 211 ? 7.111 -3.773 9.778 1.00 77.44 211 SER A N 1
ATOM 1698 C CA . SER A 1 211 ? 7.257 -2.606 10.648 1.00 77.44 211 SER A CA 1
ATOM 1699 C C . SER A 1 211 ? 5.964 -2.327 11.412 1.00 77.44 211 SER A C 1
ATOM 1701 O O . SER A 1 211 ? 4.856 -2.586 10.936 1.00 77.44 211 SER A O 1
ATOM 1703 N N . ARG A 1 212 ? 6.124 -1.755 12.605 1.00 85.44 212 ARG A N 1
ATOM 1704 C CA . ARG A 1 212 ? 5.017 -1.364 13.484 1.00 85.44 212 ARG A CA 1
ATOM 1705 C C . ARG A 1 212 ? 4.157 -0.274 12.829 1.00 85.44 212 ARG A C 1
ATOM 1707 O O . ARG A 1 212 ? 4.621 0.390 11.902 1.00 85.44 212 ARG A O 1
ATOM 1714 N N . MET A 1 213 ? 2.932 -0.081 13.305 1.00 88.25 213 MET A N 1
ATOM 1715 C CA . MET A 1 213 ? 2.019 0.970 12.838 1.00 88.25 213 MET A CA 1
ATOM 1716 C C . MET A 1 213 ? 1.401 1.698 14.029 1.00 88.25 213 MET A C 1
ATOM 1718 O O . MET A 1 213 ? 0.966 1.064 14.993 1.00 88.25 213 MET A O 1
ATOM 1722 N N . LEU A 1 214 ? 1.356 3.026 13.968 1.00 89.06 214 LEU A N 1
ATOM 1723 C CA . LEU A 1 214 ? 0.606 3.835 14.922 1.00 89.06 214 LEU A CA 1
ATOM 1724 C C . LEU A 1 214 ? -0.864 3.844 14.515 1.00 89.06 214 LEU A C 1
ATOM 1726 O O . LEU A 1 214 ? -1.181 4.189 13.377 1.00 89.06 214 LEU A O 1
ATOM 1730 N N . LYS A 1 215 ? -1.748 3.479 15.447 1.00 90.12 215 LYS A N 1
ATOM 1731 C CA . LYS A 1 215 ? -3.199 3.589 15.273 1.00 90.12 215 LYS A CA 1
ATOM 1732 C C . LYS A 1 215 ? -3.667 4.952 15.766 1.00 90.12 215 LYS A C 1
ATOM 1734 O O . LYS A 1 215 ? -3.369 5.335 16.896 1.00 90.12 215 LYS A O 1
ATOM 1739 N N . VAL A 1 216 ? -4.449 5.641 14.951 1.00 87.06 216 VAL A N 1
ATOM 1740 C CA . VAL A 1 216 ? -5.115 6.908 15.251 1.00 87.06 216 VAL A CA 1
ATOM 1741 C C . VAL A 1 216 ? -6.599 6.741 14.967 1.00 87.06 216 VAL A C 1
ATOM 1743 O O . VAL A 1 216 ? -6.984 6.204 13.931 1.00 87.06 216 VAL A O 1
ATOM 1746 N N . SER A 1 217 ? -7.445 7.194 15.884 1.00 84.25 217 SER A N 1
ATOM 1747 C CA . SER A 1 217 ? -8.878 7.321 15.612 1.00 84.25 217 SER A CA 1
ATOM 1748 C C . SER A 1 217 ? -9.202 8.752 15.207 1.00 84.25 217 SER A C 1
ATOM 1750 O O . SER A 1 217 ? -8.565 9.688 15.682 1.00 84.25 217 SER A O 1
ATOM 1752 N N . GLU A 1 218 ? -10.213 8.928 14.366 1.00 82.25 218 GLU A N 1
ATOM 1753 C CA . GLU A 1 218 ? -10.731 10.251 14.020 1.00 82.25 218 GLU A CA 1
ATOM 1754 C C . GLU A 1 218 ? -11.047 11.104 15.264 1.00 82.25 218 GLU A C 1
ATOM 1756 O O . GLU A 1 218 ? -11.439 10.599 16.324 1.00 82.25 218 GLU A O 1
ATOM 1761 N N . GLY A 1 219 ? -10.842 12.411 15.124 1.00 73.00 219 GLY A N 1
ATOM 1762 C CA . GLY A 1 219 ? -11.162 13.453 16.097 1.00 73.00 219 GLY A CA 1
ATOM 1763 C C . GLY A 1 219 ? -11.359 14.792 15.381 1.00 73.00 219 GLY A C 1
ATOM 1764 O O . GLY A 1 219 ? -11.178 14.876 14.173 1.00 73.00 219 GLY A O 1
ATOM 1765 N N . GLN A 1 220 ? -11.722 15.855 16.100 1.00 66.69 220 GLN A N 1
ATOM 1766 C CA . GLN A 1 220 ? -11.873 17.183 15.489 1.00 66.69 220 GLN A CA 1
ATOM 1767 C C . GLN A 1 220 ? -10.513 17.707 14.998 1.00 66.69 220 GLN A C 1
ATOM 1769 O O . GLN A 1 220 ? -9.620 17.915 15.816 1.00 66.69 220 GLN A O 1
ATOM 1774 N N . HIS A 1 221 ? -10.369 17.925 13.683 1.00 67.06 221 HIS A N 1
ATOM 1775 C CA . HIS A 1 221 ? -9.115 18.347 13.035 1.00 67.06 221 HIS A CA 1
ATOM 1776 C C . HIS A 1 221 ? -7.937 17.421 13.367 1.00 67.06 221 HIS A C 1
ATOM 1778 O O . HIS A 1 221 ? -6.894 17.850 13.863 1.00 67.06 221 HIS A O 1
ATOM 1784 N N . SER A 1 222 ? -8.137 16.124 13.135 1.00 76.06 222 SER A N 1
ATOM 1785 C CA . SER A 1 222 ? -7.167 15.094 13.495 1.00 76.06 222 SER A CA 1
ATOM 1786 C C . SER A 1 222 ? -6.151 14.826 12.381 1.00 76.06 222 SER A C 1
ATOM 1788 O O . SER A 1 222 ? -6.418 15.052 11.202 1.00 76.06 222 SER A O 1
ATOM 1790 N N . LEU A 1 223 ? -5.007 14.235 12.743 1.00 83.19 223 LEU A N 1
ATOM 1791 C CA . LEU A 1 223 ? -4.022 13.709 11.783 1.00 83.19 223 LEU A CA 1
ATOM 1792 C C . LEU A 1 223 ? -4.656 12.735 10.767 1.00 83.19 223 LEU A C 1
ATOM 1794 O O . LEU A 1 223 ? -4.200 12.621 9.631 1.00 83.19 223 LEU A O 1
ATOM 1798 N N . CYS A 1 224 ? -5.727 12.041 11.169 1.00 87.00 224 CYS A N 1
ATOM 1799 C CA . CYS A 1 224 ? -6.493 11.172 10.282 1.00 87.00 224 CYS A CA 1
ATOM 1800 C C . CYS A 1 224 ? -7.132 11.949 9.123 1.00 87.00 224 CYS A C 1
ATOM 1802 O O . CYS A 1 224 ? -7.104 11.471 7.991 1.00 87.00 224 CYS A O 1
ATOM 1804 N N . ASP A 1 225 ? -7.687 13.133 9.390 1.00 86.12 225 ASP A N 1
ATOM 1805 C CA . ASP A 1 225 ? -8.339 13.959 8.370 1.00 86.12 225 ASP A CA 1
ATOM 1806 C C . ASP A 1 225 ? -7.316 14.572 7.415 1.00 86.12 225 ASP A C 1
ATOM 1808 O O . ASP A 1 225 ? -7.545 14.612 6.208 1.00 86.12 225 ASP A O 1
ATOM 1812 N N . GLU A 1 226 ? -6.161 14.986 7.941 1.00 87.25 226 GLU A N 1
ATOM 1813 C CA . GLU A 1 226 ? -5.058 15.509 7.137 1.00 87.25 226 GLU A CA 1
ATOM 1814 C C . GLU A 1 226 ? -4.524 14.450 6.165 1.00 87.25 226 GLU A C 1
ATOM 1816 O O . GLU A 1 226 ? -4.501 14.681 4.958 1.00 87.25 226 GLU A O 1
ATOM 1821 N N . LEU A 1 227 ? -4.183 13.250 6.652 1.00 91.25 227 LEU A N 1
ATOM 1822 C CA . LEU A 1 227 ? -3.685 12.185 5.777 1.00 91.25 227 LEU A CA 1
ATOM 1823 C C . LEU A 1 227 ? -4.756 11.649 4.822 1.00 91.25 227 LEU A C 1
ATOM 1825 O O . LEU A 1 227 ? -4.420 11.253 3.704 1.00 91.25 227 LEU A O 1
ATOM 1829 N N . LYS A 1 228 ? -6.038 11.669 5.212 1.00 93.12 228 LYS A N 1
ATOM 1830 C CA . LYS A 1 228 ? -7.144 11.353 4.298 1.00 93.12 228 LYS A CA 1
ATOM 1831 C C . LYS A 1 228 ? -7.238 12.370 3.170 1.00 93.12 228 LYS A C 1
ATOM 1833 O O . LYS A 1 228 ? -7.345 11.966 2.015 1.00 93.12 228 LYS A O 1
ATOM 1838 N N . LYS A 1 229 ? -7.154 13.662 3.491 1.00 92.69 229 LYS A N 1
ATOM 1839 C CA . LYS A 1 229 ? -7.150 14.730 2.492 1.00 92.69 229 LYS A CA 1
ATOM 1840 C C . LYS A 1 229 ? -5.963 14.581 1.542 1.00 92.69 229 LYS A C 1
ATOM 1842 O O . LYS A 1 229 ? -6.170 14.556 0.338 1.00 92.69 229 LYS A O 1
ATOM 1847 N N . THR A 1 230 ? -4.756 14.368 2.066 1.00 92.88 230 THR A N 1
ATOM 1848 C CA . THR A 1 230 ? -3.564 14.115 1.242 1.00 92.88 230 THR A CA 1
ATOM 1849 C C . THR A 1 230 ? -3.748 12.895 0.340 1.00 92.88 230 THR A C 1
ATOM 1851 O O . THR A 1 230 ? -3.414 12.943 -0.842 1.00 92.88 230 THR A O 1
ATOM 1854 N N . PHE A 1 231 ? -4.312 11.798 0.859 1.00 96.00 231 PHE A N 1
ATOM 1855 C CA . PHE A 1 231 ? -4.617 10.625 0.041 1.00 96.00 231 PHE A CA 1
ATOM 1856 C C . PHE A 1 231 ? -5.595 10.956 -1.085 1.00 96.00 231 PHE A C 1
ATOM 1858 O O . PHE A 1 231 ? -5.346 10.586 -2.228 1.00 96.00 231 PHE A O 1
ATOM 1865 N N . ASP A 1 232 ? -6.698 11.641 -0.777 1.00 96.75 232 ASP A N 1
ATOM 1866 C CA . ASP A 1 232 ? -7.706 12.022 -1.765 1.00 96.75 232 ASP A CA 1
ATOM 1867 C C . ASP A 1 232 ? -7.137 12.964 -2.823 1.00 96.75 232 ASP A C 1
ATOM 1869 O O . ASP A 1 232 ? -7.395 12.764 -4.009 1.00 96.75 232 ASP A O 1
ATOM 1873 N N . ASP A 1 233 ? -6.334 13.943 -2.415 1.00 95.56 233 ASP A N 1
ATOM 1874 C CA . ASP A 1 233 ? -5.692 14.891 -3.317 1.00 95.56 233 ASP A CA 1
ATOM 1875 C C . ASP A 1 233 ? -4.753 14.156 -4.284 1.00 95.56 233 ASP A C 1
ATOM 1877 O O . ASP A 1 233 ? -4.849 14.351 -5.498 1.00 95.56 233 ASP A O 1
ATOM 1881 N N . ILE A 1 234 ? -3.921 13.234 -3.784 1.00 95.62 234 ILE A N 1
ATOM 1882 C CA . ILE A 1 234 ? -3.041 12.427 -4.641 1.00 95.62 234 ILE A CA 1
ATOM 1883 C C . ILE A 1 234 ? -3.857 11.501 -5.549 1.00 95.62 234 ILE A C 1
ATOM 1885 O O . ILE A 1 234 ? -3.639 11.434 -6.762 1.00 95.62 234 ILE A O 1
ATOM 1889 N N . PHE A 1 235 ? -4.821 10.779 -4.979 1.00 97.00 235 PHE A N 1
ATOM 1890 C CA . PHE A 1 235 ? -5.609 9.794 -5.710 1.00 97.00 235 PHE A CA 1
ATOM 1891 C C . PHE A 1 235 ? -6.444 10.438 -6.816 1.00 97.00 235 PHE A C 1
ATOM 1893 O O . PHE A 1 235 ? -6.538 9.885 -7.907 1.00 97.00 235 PHE A O 1
ATOM 1900 N N . ASN A 1 236 ? -7.032 11.605 -6.569 1.00 96.25 236 ASN A N 1
ATOM 1901 C CA . ASN A 1 236 ? -7.926 12.242 -7.527 1.00 96.25 236 ASN A CA 1
ATOM 1902 C C . ASN A 1 236 ? -7.175 13.129 -8.528 1.00 96.25 236 ASN A C 1
ATOM 1904 O O . ASN A 1 236 ? -7.536 13.118 -9.705 1.00 96.25 236 ASN A O 1
ATOM 1908 N N . ASN A 1 237 ? -6.124 13.839 -8.096 1.00 94.50 237 ASN A N 1
ATOM 1909 C CA . ASN A 1 237 ? -5.536 14.927 -8.884 1.00 94.50 237 ASN A CA 1
ATOM 1910 C C . ASN A 1 237 ? -4.128 14.634 -9.427 1.00 94.50 237 ASN A C 1
ATOM 1912 O O . ASN A 1 237 ? -3.771 15.173 -10.472 1.00 94.50 237 ASN A O 1
ATOM 1916 N N . SER A 1 238 ? -3.318 13.806 -8.756 1.00 92.56 238 SER A N 1
ATOM 1917 C CA . SER A 1 238 ? -1.888 13.640 -9.093 1.00 92.56 238 SER A CA 1
ATOM 1918 C C . SER A 1 238 ? -1.409 12.187 -9.180 1.00 92.56 238 SER A C 1
ATOM 1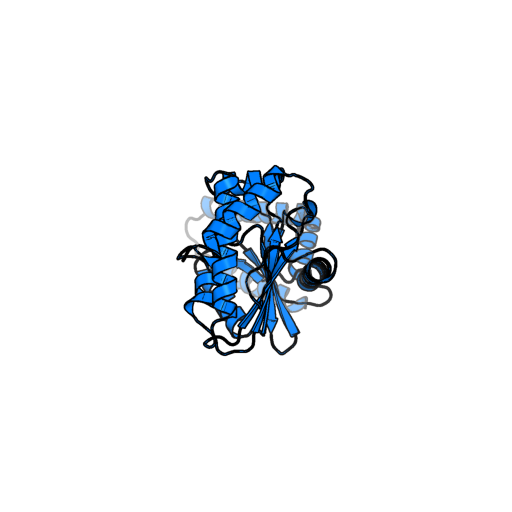920 O O . SER A 1 238 ? -0.218 11.894 -9.060 1.00 92.56 238 SER A O 1
ATOM 1922 N N . SER A 1 239 ? -2.329 11.265 -9.457 1.00 96.44 239 SER A N 1
ATOM 1923 C CA . SER A 1 239 ? -2.019 9.857 -9.709 1.00 96.44 239 SER A CA 1
ATOM 1924 C C . SER A 1 239 ? -2.663 9.352 -10.997 1.00 96.44 239 SER A C 1
ATOM 1926 O O . SER A 1 239 ? -3.548 9.993 -11.563 1.00 96.44 239 SER A O 1
ATOM 1928 N N . PHE A 1 240 ? -2.244 8.188 -11.479 1.00 96.50 240 PHE A N 1
ATOM 1929 C CA . PHE A 1 240 ? -2.713 7.615 -12.744 1.00 96.50 240 PHE A CA 1
ATOM 1930 C C . PHE A 1 240 ? -2.662 6.086 -12.721 1.00 96.50 240 PHE A C 1
ATOM 1932 O O . PHE A 1 240 ? -1.977 5.485 -11.899 1.00 96.50 240 PHE A O 1
ATOM 1939 N N . GLU A 1 241 ? -3.384 5.435 -13.623 1.00 96.44 241 GLU A N 1
ATOM 1940 C CA . GLU A 1 241 ? -3.326 3.980 -13.773 1.00 96.44 241 GLU A CA 1
ATOM 1941 C C . GLU A 1 241 ? -2.134 3.591 -14.653 1.00 96.44 241 GLU A C 1
ATOM 1943 O O . GLU A 1 241 ? -1.912 4.207 -15.696 1.00 96.44 241 GLU A O 1
ATOM 1948 N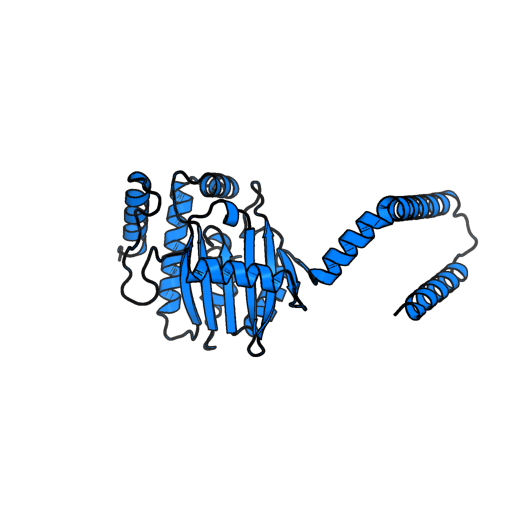 N . VAL A 1 242 ? -1.373 2.574 -14.245 1.00 94.44 242 VAL A N 1
ATOM 1949 C CA . VAL A 1 242 ? -0.364 1.925 -15.108 1.00 94.44 242 VAL A CA 1
ATOM 1950 C C . VAL A 1 242 ? -0.948 0.681 -15.782 1.00 94.44 242 VAL A C 1
ATOM 1952 O O . VAL A 1 242 ? -0.574 0.344 -16.902 1.00 94.44 242 VAL A O 1
ATOM 1955 N N . VAL A 1 243 ? -1.897 0.023 -15.113 1.00 93.50 243 VAL A N 1
ATOM 1956 C CA . VAL A 1 243 ? -2.710 -1.072 -15.647 1.00 93.50 243 VAL A CA 1
ATOM 1957 C C . VAL A 1 243 ? -4.179 -0.707 -15.439 1.00 93.50 243 VAL A C 1
ATOM 1959 O O . VAL A 1 243 ? -4.535 -0.270 -14.348 1.00 93.50 243 VAL A O 1
ATOM 1962 N N . GLU A 1 244 ? -5.005 -0.859 -16.477 1.00 92.00 244 GLU A N 1
ATOM 1963 C CA . GLU A 1 244 ? -6.453 -0.592 -16.415 1.00 92.00 244 GLU A CA 1
ATOM 1964 C C . GLU A 1 244 ? -7.146 -1.499 -15.371 1.00 92.00 244 GLU A C 1
ATOM 1966 O O . GLU A 1 244 ? -7.009 -2.720 -15.427 1.00 92.00 244 GLU A O 1
ATOM 1971 N N . ASN A 1 245 ? -7.882 -0.908 -14.417 1.00 83.62 245 ASN A N 1
ATOM 1972 C CA . ASN A 1 245 ? -8.365 -1.610 -13.210 1.00 83.62 245 ASN A CA 1
ATOM 1973 C C . ASN A 1 245 ? -9.579 -2.551 -13.407 1.00 83.62 245 ASN A C 1
ATOM 1975 O O . ASN A 1 245 ? -9.727 -3.491 -12.634 1.00 83.62 245 ASN A O 1
ATOM 1979 N N . HIS A 1 246 ? -10.472 -2.288 -14.373 1.00 80.62 246 HIS A N 1
ATOM 1980 C CA . HIS A 1 246 ? -11.826 -2.898 -14.425 1.00 80.62 246 HIS A CA 1
ATOM 1981 C C . HIS A 1 246 ? -12.326 -3.226 -15.846 1.00 80.62 246 HIS A C 1
ATOM 1983 O O . HIS A 1 246 ? -13.523 -3.188 -16.132 1.00 80.62 246 HIS A O 1
ATOM 1989 N N . LYS A 1 247 ? -11.406 -3.421 -16.788 1.00 81.50 247 LYS A N 1
ATOM 1990 C CA . LYS A 1 247 ? -11.704 -3.895 -18.151 1.00 81.50 247 LYS A CA 1
ATOM 1991 C C . LYS A 1 247 ? -10.642 -4.912 -18.533 1.00 81.50 247 LYS A C 1
ATOM 1993 O O . LYS A 1 247 ? -9.986 -5.447 -17.661 1.00 81.50 247 LYS A O 1
ATOM 1998 N N . SER A 1 248 ? -10.391 -5.133 -19.820 1.00 85.06 248 SER A N 1
ATOM 1999 C CA . SER A 1 248 ? -9.207 -5.864 -20.282 1.00 85.06 248 SER A CA 1
ATOM 2000 C C . SER A 1 248 ? -7.912 -5.251 -19.725 1.00 85.06 248 SER A C 1
ATOM 2002 O O . SER A 1 248 ? -7.752 -4.032 -19.851 1.00 85.06 248 SER A O 1
ATOM 2004 N N . PRO A 1 249 ? -6.956 -6.044 -19.215 1.00 87.88 249 PRO A N 1
ATOM 2005 C CA . PRO A 1 249 ? -5.712 -5.499 -18.701 1.00 87.88 249 PRO A CA 1
ATOM 2006 C C . PRO A 1 249 ? -4.935 -4.844 -19.846 1.00 87.88 249 PRO A C 1
ATOM 2008 O O . PRO A 1 249 ? -4.536 -5.486 -20.822 1.00 87.88 249 PRO A O 1
ATOM 2011 N N . LYS A 1 250 ? -4.734 -3.532 -19.735 1.00 93.06 250 LYS A N 1
ATOM 2012 C CA . LYS A 1 250 ? -3.993 -2.721 -20.703 1.00 93.06 250 LYS A CA 1
ATOM 2013 C C . LYS A 1 250 ? -2.976 -1.866 -19.978 1.00 93.06 250 LYS A C 1
ATOM 2015 O O . LYS A 1 250 ? -3.284 -1.282 -18.943 1.00 93.06 250 LYS A O 1
ATOM 2020 N N . LEU A 1 251 ? -1.781 -1.780 -20.556 1.00 94.00 251 LEU A N 1
ATOM 2021 C CA . LEU A 1 251 ? -0.763 -0.841 -20.111 1.00 94.00 251 LEU A CA 1
ATOM 2022 C C . LEU A 1 251 ? -1.141 0.582 -20.495 1.00 94.00 251 LEU A C 1
ATOM 2024 O O . LEU A 1 251 ? -1.481 0.852 -21.646 1.00 94.00 251 LEU A O 1
ATOM 2028 N N . LEU A 1 252 ? -1.009 1.479 -19.530 1.00 94.75 252 LEU A N 1
ATOM 2029 C CA . LEU A 1 252 ? -1.245 2.909 -19.652 1.00 94.75 252 LEU A CA 1
ATOM 2030 C C . LEU A 1 252 ? -0.064 3.649 -19.012 1.00 94.75 252 LEU A C 1
ATOM 2032 O O . LEU A 1 252 ? 0.598 3.108 -18.129 1.00 94.75 252 LEU A O 1
ATOM 2036 N N . ASN A 1 253 ? 0.180 4.899 -19.418 1.00 93.56 253 ASN A N 1
ATOM 2037 C CA . ASN A 1 253 ? 1.074 5.820 -18.699 1.00 93.56 253 ASN A CA 1
ATOM 2038 C C . ASN A 1 253 ? 2.474 5.240 -18.371 1.00 93.56 253 ASN A C 1
ATOM 2040 O O . ASN A 1 253 ? 2.989 5.446 -17.272 1.00 93.56 253 ASN A O 1
ATOM 2044 N N . THR A 1 254 ? 3.076 4.481 -19.293 1.00 92.62 254 THR A N 1
ATOM 2045 C CA . THR A 1 254 ? 4.334 3.738 -19.067 1.00 92.62 254 THR A CA 1
ATOM 2046 C C . THR A 1 254 ? 5.599 4.595 -19.168 1.00 92.62 254 THR A C 1
ATOM 2048 O O . THR A 1 254 ? 6.691 4.137 -18.841 1.00 92.62 254 THR A O 1
ATOM 2051 N N . ASP A 1 255 ? 5.457 5.836 -19.618 1.00 91.44 255 ASP A N 1
ATOM 2052 C CA . ASP A 1 255 ? 6.511 6.808 -19.915 1.00 91.44 255 ASP A CA 1
ATOM 2053 C C . ASP A 1 255 ? 6.567 7.962 -18.896 1.00 91.44 255 ASP A C 1
ATOM 2055 O O . ASP A 1 255 ? 7.317 8.919 -19.066 1.00 91.44 255 ASP A O 1
ATOM 2059 N N . ARG A 1 256 ? 5.811 7.878 -17.794 1.00 91.00 256 ARG A N 1
ATOM 2060 C CA . ARG A 1 256 ? 5.610 8.995 -16.851 1.00 91.00 256 ARG A CA 1
ATOM 2061 C C . ARG A 1 256 ? 6.866 9.495 -16.146 1.00 91.00 256 ARG A C 1
ATOM 2063 O O . ARG A 1 256 ? 6.871 10.632 -15.688 1.00 91.00 256 ARG A O 1
ATOM 2070 N N . CYS A 1 257 ? 7.905 8.671 -16.043 1.00 88.12 257 CYS A N 1
ATOM 2071 C CA . CYS A 1 257 ? 9.193 9.090 -15.491 1.00 88.12 257 CYS A CA 1
ATOM 2072 C C . CYS A 1 257 ? 10.195 9.562 -16.557 1.00 88.12 257 CYS A C 1
ATOM 2074 O O . CYS A 1 257 ? 11.304 9.917 -16.193 1.00 88.12 257 CYS A O 1
ATOM 2076 N N . GLY A 1 258 ? 9.849 9.525 -17.850 1.00 88.06 258 GLY A N 1
ATOM 2077 C CA . GLY A 1 258 ? 10.714 9.983 -18.943 1.00 88.06 258 GLY A CA 1
ATOM 2078 C C . GLY A 1 258 ? 11.902 9.074 -19.288 1.00 88.06 258 GLY A C 1
ATOM 2079 O O . GLY A 1 258 ? 12.703 9.433 -20.145 1.00 88.06 258 GLY A O 1
ATOM 2080 N N . HIS A 1 259 ? 12.027 7.898 -18.663 1.00 91.00 259 HIS A N 1
ATOM 2081 C CA . HIS A 1 259 ? 13.183 7.008 -18.837 1.00 91.00 259 HIS A CA 1
ATOM 2082 C C . HIS A 1 259 ? 12.828 5.774 -19.687 1.00 91.00 259 HIS A C 1
ATOM 2084 O O . HIS A 1 259 ? 12.086 4.909 -19.205 1.00 91.00 259 HIS A O 1
ATOM 2090 N N . PRO A 1 260 ? 13.393 5.614 -20.904 1.00 93.00 260 PRO A N 1
ATOM 2091 C CA . PRO A 1 260 ? 13.061 4.501 -21.803 1.00 93.00 260 PRO A CA 1
ATOM 2092 C C . PRO A 1 260 ? 13.284 3.111 -21.190 1.00 93.00 260 PRO A C 1
ATOM 2094 O O . PRO A 1 260 ? 12.493 2.192 -21.404 1.00 93.00 260 PRO A O 1
ATOM 2097 N N . ALA A 1 261 ? 14.321 2.959 -20.361 1.00 93.44 261 ALA A N 1
ATOM 2098 C CA . ALA A 1 261 ? 14.594 1.706 -19.657 1.00 93.44 261 ALA A CA 1
ATOM 2099 C C . ALA A 1 261 ? 13.463 1.324 -18.681 1.00 93.44 261 ALA A C 1
ATOM 2101 O O . ALA A 1 261 ? 13.125 0.146 -18.550 1.00 93.44 261 ALA A O 1
ATOM 2102 N N . CYS A 1 262 ? 12.834 2.311 -18.030 1.00 93.88 262 CYS A N 1
ATOM 2103 C CA . CYS A 1 262 ? 11.694 2.071 -17.143 1.00 93.88 262 CYS A CA 1
ATOM 2104 C C . CYS A 1 262 ? 10.476 1.602 -17.938 1.00 93.88 262 CYS A C 1
ATOM 2106 O O . CYS A 1 262 ? 9.821 0.638 -17.546 1.00 93.88 262 CYS A O 1
ATOM 2108 N N . GLU A 1 263 ? 10.208 2.237 -19.080 1.00 94.88 263 GLU A N 1
ATOM 2109 C CA . GLU A 1 263 ? 9.113 1.847 -19.967 1.00 94.88 263 GLU A CA 1
ATOM 2110 C C . GLU A 1 263 ? 9.282 0.397 -20.446 1.00 94.88 263 GLU A C 1
ATOM 2112 O O . GLU A 1 263 ? 8.364 -0.421 -20.333 1.00 94.88 263 GLU A O 1
ATOM 2117 N N . GLN A 1 264 ? 10.480 0.046 -20.922 1.00 95.50 264 GLN A N 1
ATOM 2118 C CA . GLN A 1 264 ? 10.798 -1.313 -21.353 1.00 95.50 264 GLN A CA 1
ATOM 2119 C C . GLN A 1 264 ? 10.635 -2.320 -20.209 1.00 95.50 264 GLN A C 1
ATOM 2121 O O . GLN A 1 264 ? 10.074 -3.405 -20.412 1.00 95.50 264 GLN A O 1
ATOM 2126 N N . ARG A 1 265 ? 11.078 -1.968 -18.994 1.00 95.38 265 ARG A N 1
ATOM 2127 C CA . ARG A 1 265 ? 10.925 -2.823 -17.813 1.00 95.38 265 ARG A CA 1
ATOM 2128 C C . ARG A 1 265 ? 9.457 -3.051 -17.465 1.00 95.38 265 ARG A C 1
ATOM 2130 O O . ARG A 1 265 ? 9.064 -4.195 -17.247 1.00 95.38 265 ARG A O 1
ATOM 2137 N N . ILE A 1 266 ? 8.646 -1.995 -17.455 1.00 96.12 266 ILE A N 1
ATOM 2138 C CA . ILE A 1 266 ? 7.197 -2.058 -17.216 1.00 96.12 266 ILE A CA 1
ATOM 2139 C C . ILE A 1 266 ? 6.521 -2.963 -18.248 1.00 96.12 266 ILE A C 1
ATOM 2141 O O . ILE A 1 266 ? 5.782 -3.873 -17.873 1.00 96.12 266 ILE A O 1
ATOM 2145 N N . ARG A 1 267 ? 6.820 -2.772 -19.540 1.00 95.75 267 ARG A N 1
ATOM 2146 C CA . ARG A 1 267 ? 6.279 -3.604 -20.627 1.00 95.75 267 ARG A CA 1
ATOM 2147 C C . ARG A 1 267 ? 6.648 -5.074 -20.459 1.00 95.75 267 ARG A C 1
ATOM 2149 O O . ARG A 1 267 ? 5.793 -5.942 -20.611 1.00 95.75 267 ARG A O 1
ATOM 2156 N N . THR A 1 268 ? 7.902 -5.344 -20.110 1.00 96.00 268 THR A N 1
ATOM 2157 C CA . THR A 1 268 ? 8.403 -6.706 -19.890 1.00 96.00 268 THR A CA 1
ATOM 2158 C C . THR A 1 268 ? 7.686 -7.382 -18.722 1.00 96.00 268 THR A C 1
ATOM 2160 O O . THR A 1 268 ? 7.169 -8.486 -18.884 1.00 96.00 268 THR A O 1
ATOM 2163 N N . SER A 1 269 ? 7.602 -6.716 -17.566 1.00 96.12 269 SER A N 1
ATOM 2164 C CA . SER A 1 269 ? 6.909 -7.245 -16.385 1.00 96.12 269 SER A CA 1
ATOM 2165 C C . SER A 1 269 ? 5.417 -7.449 -16.648 1.00 96.12 269 SER A C 1
ATOM 2167 O O . SER A 1 269 ? 4.861 -8.479 -16.286 1.00 96.12 269 SER A O 1
ATOM 2169 N N . PHE A 1 270 ? 4.758 -6.512 -17.330 1.00 96.00 270 PHE A N 1
ATOM 2170 C CA . PHE A 1 270 ? 3.351 -6.662 -17.687 1.00 96.00 270 PHE A CA 1
ATOM 2171 C C . PHE A 1 270 ? 3.108 -7.864 -18.596 1.00 96.00 270 PHE A C 1
ATOM 2173 O O . PHE A 1 270 ? 2.263 -8.692 -18.278 1.00 96.00 270 PHE A O 1
ATOM 2180 N N . ASN A 1 271 ? 3.862 -7.999 -19.691 1.00 94.94 271 ASN A N 1
ATOM 2181 C CA . ASN A 1 271 ? 3.711 -9.144 -20.591 1.00 94.94 271 ASN A CA 1
ATOM 2182 C C . ASN A 1 271 ? 3.922 -10.464 -19.842 1.00 94.94 271 ASN A C 1
ATOM 2184 O O . ASN A 1 271 ? 3.176 -11.412 -20.061 1.00 94.94 271 ASN A O 1
ATOM 2188 N N . ARG A 1 272 ? 4.886 -10.493 -18.913 1.00 95.19 272 ARG A N 1
ATOM 2189 C CA . ARG A 1 272 ? 5.162 -11.673 -18.099 1.00 95.19 272 ARG A CA 1
ATOM 2190 C C . ARG A 1 272 ? 3.964 -12.119 -17.256 1.00 95.19 272 ARG A C 1
ATOM 2192 O O . ARG A 1 272 ? 3.721 -13.315 -17.175 1.00 95.19 272 ARG A O 1
ATOM 2199 N N . HIS A 1 273 ? 3.262 -11.183 -16.616 1.00 94.12 273 HIS A N 1
ATOM 2200 C CA . HIS A 1 273 ? 2.228 -11.501 -15.615 1.00 94.12 273 HIS A CA 1
ATOM 2201 C C . HIS A 1 273 ? 0.792 -11.424 -16.141 1.00 94.12 273 HIS A C 1
ATOM 2203 O O . HIS A 1 273 ? -0.088 -12.022 -15.542 1.00 94.12 273 HIS A O 1
ATOM 2209 N N . PHE A 1 274 ? 0.544 -10.699 -17.234 1.00 91.94 274 PHE A N 1
ATOM 2210 C CA . PHE A 1 274 ? -0.803 -10.466 -17.775 1.00 91.94 274 PHE A CA 1
ATOM 2211 C C . PHE A 1 274 ? -1.051 -11.120 -19.142 1.00 91.94 274 PHE A C 1
ATOM 2213 O O . PHE A 1 274 ? -2.173 -11.058 -19.639 1.00 91.94 274 PHE A O 1
ATOM 2220 N N . ARG A 1 275 ? -0.023 -11.675 -19.805 1.00 81.88 275 ARG A N 1
ATOM 2221 C CA . ARG A 1 275 ? -0.146 -12.240 -21.167 1.00 81.88 275 ARG A CA 1
ATOM 2222 C C . ARG A 1 275 ? 0.407 -13.656 -21.336 1.00 81.88 275 ARG A C 1
ATOM 2224 O O . ARG A 1 275 ? 0.420 -14.146 -22.461 1.00 81.88 275 ARG A O 1
ATOM 2231 N N . HIS A 1 276 ? 0.862 -14.297 -20.265 1.00 56.88 276 HIS A N 1
ATOM 2232 C CA . HIS A 1 276 ? 1.236 -15.708 -20.295 1.00 56.88 276 HIS A CA 1
ATOM 2233 C C . HIS A 1 276 ? 0.162 -16.548 -19.604 1.00 56.88 276 HIS A C 1
ATOM 2235 O O . HIS A 1 276 ? 0.226 -16.764 -18.396 1.00 56.88 276 HIS A O 1
ATOM 2241 N N . GLU A 1 277 ? -0.801 -16.995 -20.411 1.00 43.34 277 GLU A N 1
ATOM 2242 C CA . GLU A 1 277 ? -1.343 -18.358 -20.354 1.00 43.34 277 GLU A CA 1
ATOM 2243 C C . GLU A 1 277 ? -0.768 -19.137 -21.543 1.00 43.34 277 GLU A C 1
ATOM 2245 O O . GLU A 1 277 ? -0.760 -18.568 -22.663 1.00 43.34 277 GLU A O 1
#

Mean predicted aligned error: 10.44 Å

Solvent-accessible surface area (backbone atoms only — not comparable to full-atom values): 14938 Å² total; per-residue (Å²): 138,68,67,65,60,57,51,51,52,50,51,51,52,53,52,54,68,75,67,66,74,95,67,99,51,70,67,66,50,51,48,50,52,49,52,52,48,51,51,50,49,52,47,61,79,36,38,69,58,52,50,51,51,50,45,48,40,62,52,40,33,57,76,48,80,34,46,68,70,65,33,47,53,54,49,51,56,51,52,73,58,30,35,37,37,41,38,36,39,61,54,52,40,53,30,52,68,40,92,85,7,58,47,19,53,64,53,70,70,59,44,47,69,59,73,26,45,32,41,36,41,28,48,54,77,44,84,83,37,63,66,54,44,45,54,12,54,25,60,78,40,52,54,67,58,46,47,42,45,31,39,53,41,51,47,53,52,38,55,52,45,71,36,86,71,34,34,41,46,54,46,59,32,29,33,78,61,68,85,62,61,49,53,32,37,37,40,35,25,28,92,84,69,53,42,37,28,36,36,37,72,70,51,70,82,43,43,70,70,74,50,60,32,40,34,25,45,60,55,88,90,13,58,46,56,53,56,49,49,53,48,49,49,38,63,72,73,59,40,43,46,51,49,48,57,87,65,76,83,41,84,34,74,60,58,80,82,73,44,70,68,32,28,53,50,52,53,51,36,43,47,63,62,78,64,68,128

Nearest PDB structures (foldseek):
  7pb8-assembly1_O  TM=2.900E-01  e=7.248E-01  Homo sapiens
  1z94-assembly1_A  TM=3.629E-01  e=2.148E+00  Chromobacterium violaceum ATCC 12472
  8h2d-assembly2_B-2  TM=4.050E-01  e=2.734E+00  Mycobacterium tuberculosis H37Rv

Sequence (277 aa):
MKAWLSALIGILGSWVANHIPTFDTSLRNLLLVGITTAILALAILNARRLQAYARLYSVANLRGLWAGMALDEILSSDYQHSTCLDIKVTRGFGLFLKDDGVFKKLILEKKSQKARKIRILLHYPCLESQHLSKRAIANHKTLDEYIDDLFKVLWTLYSHSEDANTGEKISVRFYVSETDAEWRFYILENDHGKKTLYFNHYDDAMSGAKSRMLKVSEGQHSLCDELKKTFDDIFNNSSFEVVENHKSPKLLNTDRCGHPACEQRIRTSFNRHFRHE

Foldseek 3Di:
DPPVVVVVVVVVVVVVVVPDDPDDCPPVVVVVVVVVVVVVVVCVVCVVVVVVVVCLCVQQQWPDKDFQPRVLVVCLVLLVQFQEKEWEAAQCLQQCPDPSRSCVVRQVVVAAQDQHEYEYEHAQLDPPDPLLCLLCVLVVHHSLVSLLSSLVSLLSQLVSCPDPSHNYHYDYKYAHDPVVHQKTKMWTAGPVRWIKMWIDGDDSNHHPSGGITTIGTDDDVHPNVVVVVVSCCCRPPGIGDQFDRHDQTDGDPQCVVVDVVSSVSSVVSNCVSRVDD

pLDDT: mean 84.81, std 13.46, range [41.31, 98.31]

Secondary structure (DSSP, 8-state):
--HHHHHHHHHHHHHHHHT--SSS-HHHHHHHHHHHHHHHHHHHHTHHHHHHHHHHHHHTTEEEEE-HHHHHHHHHHHHHHEEEEEEE-S--HHHHTSTT-HHIIIIIIT---S-EEEEEEEE---TT-HHHHHHHHTTT--HHHHHHHHHHHHHHHHHHHH-TT--EEEEEEEE--STTTTEEEEEEEETT--EEEEEEEPPTTS-GGGS-EEEEE--TT-HHHHHHHHHHHHHHHS-B-SB-SSSS--B--TTTTS-HHHHHHHHHHHHHHHS--